Protein AF-A0A812WKX4-F1 (afdb_monomer_lite)

Sequence (206 aa):
DMKHYFLRLRKLEIEDQDASSMPLFASAYKFAHLAWGAYEKQKDWQTHGILKMEDLILQHLQGWRLVAHEQQDTLQAVDNLWLVQSEQTLNCVLVFEGTHSPQEFEVNLRPSLETYCGFDNVHGGYADKLFWLMKYTMPKLRPKLGKCKSVACTGHSLGGSLCEVFAACANSGRKGIHQFDAQDWTRTDTELMPIVRQKALSRDNH

Organism: Symbiodinium pilosum (NCBI:txid2952)

InterPro domains:
  IPR002921 Fungal lipase-type domain [PF01764] (93-168)
  IPR029058 Alpha/Beta hydrolase fold [G3DSA:3.40.50.1820] (16-186)
  IPR029058 Alpha/Beta hydrolase fold [SSF53474] (25-171)

Secondary structure (DSSP, 8-state):
-HHHHHHHHHS-EETTEE-TTSHHHHHHHHHHHHHHHTSSSEEPTTT-PEEPHHHHHHHH-TTEEEEEEEEEE-SS-EEEEEEEEETTT--EEEEE---S-HHHHHHHS---EEEETTEEEEEHHHHHHHHHHHHHHHHHHHHHHTT-S-EEEEESTHHHHHHHHHHHHHTS--TT-HHHHHH---------PPPSS-PPPPS---

Foldseek 3Di:
DLVVVLVCLCAPADPNDGCNPPPVSLVVNLQSLLQVLQPQFDQDPPPRHTDHNLNSCQPRVPQKFWFDWDWDDDPVDIWIWTWMAGNVQLAIEIYTHDDPDVVVVVVPQPQDWDQALNDTRQRVSLRVVLQRCLLPCVVVCQVVCLQGPYYHYHHPDSRRSNRVSLVCNAPVPSPPPPNSVSNYHHHDHHDDHDHDDHDHPPPPDD

Radius of gyration: 17.68 Å; chains: 1; bounding box: 50×42×55 Å

Structure (mmCIF, N/CA/C/O backbone):
data_AF-A0A812WKX4-F1
#
_entry.id   AF-A0A812WKX4-F1
#
loop_
_atom_site.group_PDB
_atom_site.id
_atom_site.type_symbol
_atom_site.label_atom_id
_atom_site.label_alt_id
_atom_site.label_comp_id
_atom_site.label_asym_id
_atom_site.label_entity_id
_atom_site.label_seq_id
_atom_site.pdbx_PDB_ins_code
_atom_site.Cartn_x
_atom_site.Cartn_y
_atom_site.Cartn_z
_atom_site.occupancy
_atom_site.B_iso_or_equiv
_atom_site.auth_seq_id
_atom_site.auth_comp_id
_atom_site.auth_asym_id
_atom_site.auth_atom_id
_atom_site.pdbx_PDB_model_num
ATOM 1 N N . ASP A 1 1 ? -8.395 18.172 1.609 1.00 65.69 1 ASP A N 1
ATOM 2 C CA . ASP A 1 1 ? -8.423 18.053 3.080 1.00 65.69 1 ASP A CA 1
ATOM 3 C C . ASP A 1 1 ? -9.093 16.735 3.462 1.00 65.69 1 ASP A C 1
ATOM 5 O O . ASP A 1 1 ? -10.256 16.532 3.124 1.00 65.69 1 ASP A O 1
ATOM 9 N N . MET A 1 2 ? -8.356 15.831 4.115 1.00 71.38 2 MET A N 1
ATOM 10 C CA . MET A 1 2 ? -8.836 14.492 4.490 1.00 71.38 2 MET A CA 1
ATOM 11 C C . MET A 1 2 ? -9.887 14.505 5.605 1.00 71.38 2 MET A C 1
ATOM 13 O O . MET A 1 2 ? -10.717 13.599 5.670 1.00 71.38 2 MET A O 1
ATOM 17 N N . LYS A 1 3 ? -9.956 15.577 6.406 1.00 75.25 3 LYS A N 1
ATOM 18 C CA . LYS A 1 3 ? -10.990 15.767 7.435 1.00 75.25 3 LYS A CA 1
ATOM 19 C C . LYS A 1 3 ? -12.402 15.600 6.873 1.00 75.25 3 LYS A C 1
ATOM 21 O O . LYS A 1 3 ? -13.242 14.933 7.473 1.00 75.25 3 LYS A O 1
ATOM 26 N N . HIS A 1 4 ? -12.663 16.189 5.708 1.00 77.88 4 HIS A N 1
ATOM 27 C CA . HIS A 1 4 ? -13.981 16.147 5.076 1.00 77.88 4 HIS A CA 1
ATOM 28 C C . HIS A 1 4 ? -14.382 14.722 4.668 1.00 77.88 4 HIS A C 1
ATOM 30 O O . HIS A 1 4 ? -15.551 14.360 4.794 1.00 77.88 4 HIS A O 1
ATOM 36 N N . TYR A 1 5 ? -13.420 13.896 4.244 1.00 79.62 5 TYR A N 1
ATOM 37 C CA . TYR A 1 5 ? -13.664 12.491 3.917 1.00 79.62 5 TYR A CA 1
ATOM 38 C C . TYR A 1 5 ? -14.023 11.684 5.165 1.00 79.62 5 TYR A C 1
ATOM 40 O O . TYR A 1 5 ? -15.026 10.973 5.165 1.00 79.62 5 TYR A O 1
ATOM 48 N N . PHE A 1 6 ? -13.267 11.845 6.254 1.00 82.69 6 PHE A N 1
ATOM 49 C CA . PHE A 1 6 ? -13.531 11.118 7.497 1.00 82.69 6 PHE A CA 1
ATOM 50 C C . PHE A 1 6 ? -14.868 11.486 8.135 1.00 82.69 6 PHE A C 1
ATOM 52 O O . PHE A 1 6 ? -15.580 10.602 8.608 1.00 82.69 6 PHE A O 1
ATOM 59 N N . LEU A 1 7 ? -15.242 12.770 8.113 1.00 82.19 7 LEU A N 1
ATOM 60 C CA . LEU A 1 7 ? -16.541 13.211 8.624 1.00 82.19 7 LEU A CA 1
ATOM 61 C C . LEU A 1 7 ? -17.701 12.588 7.839 1.00 82.19 7 LEU A C 1
ATOM 63 O O . LEU A 1 7 ? -18.659 12.126 8.453 1.00 82.19 7 LEU A O 1
ATOM 67 N N . ARG A 1 8 ? -17.592 12.521 6.506 1.00 82.44 8 ARG A N 1
ATOM 68 C CA . ARG A 1 8 ? -18.616 11.900 5.652 1.00 82.44 8 ARG A CA 1
ATOM 69 C C . ARG A 1 8 ? -18.707 10.391 5.850 1.00 82.44 8 ARG A C 1
ATOM 71 O O . ARG A 1 8 ? -19.801 9.858 5.925 1.00 82.44 8 ARG A O 1
ATOM 78 N N . LEU A 1 9 ? -17.572 9.704 5.960 1.00 83.19 9 LEU A N 1
ATOM 79 C CA . LEU A 1 9 ? -17.559 8.248 6.130 1.00 83.19 9 LEU A CA 1
ATOM 80 C C . LEU A 1 9 ? -18.006 7.801 7.531 1.00 83.19 9 LEU A C 1
ATOM 82 O O . LEU A 1 9 ? -18.451 6.670 7.689 1.00 83.19 9 LEU A O 1
ATOM 86 N N . ARG A 1 10 ? -17.899 8.670 8.545 1.00 81.94 10 ARG A N 1
ATOM 87 C CA . ARG A 1 10 ? -18.380 8.383 9.906 1.00 81.94 10 ARG A CA 1
ATOM 88 C C . ARG A 1 10 ? -19.902 8.476 10.033 1.00 81.94 10 ARG A C 1
ATOM 90 O O . ARG A 1 10 ? -20.463 7.833 10.915 1.00 81.94 10 ARG A O 1
ATOM 97 N N . LYS A 1 11 ? -20.534 9.322 9.221 1.00 84.06 11 LYS A N 1
ATOM 98 C CA . LYS A 1 11 ? -21.980 9.528 9.210 1.00 84.06 11 LYS A CA 1
ATOM 99 C C . LYS A 1 11 ? -22.445 9.653 7.763 1.00 84.06 11 LYS A C 1
ATOM 101 O O . LYS A 1 11 ? -22.578 10.758 7.235 1.00 84.06 11 LYS A O 1
ATOM 106 N N . LEU A 1 12 ? -22.618 8.500 7.132 1.00 86.50 12 LEU A N 1
ATOM 107 C CA . LEU A 1 12 ? -23.116 8.366 5.777 1.00 86.50 12 LEU A CA 1
ATOM 108 C C . LEU A 1 12 ? -24.577 7.928 5.816 1.00 86.50 12 LEU A C 1
ATOM 110 O O . LEU A 1 12 ? -24.898 6.907 6.416 1.00 86.50 12 LEU A O 1
ATOM 114 N N . GLU A 1 13 ? -25.437 8.674 5.135 1.00 90.75 13 GLU A N 1
ATOM 115 C CA . GLU A 1 13 ? -26.856 8.358 4.994 1.00 90.75 13 GLU A CA 1
ATOM 116 C C . GLU A 1 13 ? -27.161 8.078 3.514 1.00 90.75 13 GLU A C 1
ATOM 118 O O . GLU A 1 13 ? -26.724 8.821 2.631 1.00 90.75 13 GLU A O 1
ATOM 123 N N . ILE A 1 14 ? -27.876 6.987 3.237 1.00 89.81 14 ILE A N 1
ATOM 124 C CA . ILE A 1 14 ? -28.408 6.638 1.912 1.00 89.81 14 ILE A CA 1
ATOM 125 C C . ILE A 1 14 ? -29.905 6.437 2.098 1.00 89.81 14 ILE A C 1
ATOM 127 O O . ILE A 1 14 ? -30.301 5.605 2.908 1.00 89.81 14 ILE A O 1
ATOM 131 N N . GLU A 1 15 ? -30.724 7.209 1.380 1.00 92.75 15 GLU A N 1
ATOM 132 C CA . GLU A 1 15 ? -32.192 7.161 1.518 1.00 92.75 15 GLU A CA 1
ATOM 133 C C . GLU A 1 15 ? -32.644 7.320 2.986 1.00 92.75 15 GLU A C 1
ATOM 135 O O . GLU A 1 15 ? -33.476 6.566 3.484 1.00 92.75 15 GLU A O 1
ATOM 140 N N . ASP A 1 16 ? -32.033 8.278 3.697 1.00 92.00 16 ASP A N 1
ATOM 141 C CA . ASP A 1 16 ? -32.257 8.574 5.123 1.00 92.00 16 ASP A CA 1
ATOM 142 C C . ASP A 1 16 ? -31.931 7.419 6.097 1.00 92.00 16 ASP A C 1
ATOM 144 O O . ASP A 1 16 ? -32.266 7.476 7.282 1.00 92.00 16 ASP A O 1
ATOM 148 N N . GLN A 1 17 ? -31.239 6.375 5.630 1.00 91.56 17 GLN A N 1
ATOM 149 C CA . GLN A 1 17 ? -30.754 5.272 6.461 1.00 91.56 17 GLN A CA 1
ATOM 150 C C . GLN A 1 17 ? -29.249 5.383 6.700 1.00 91.56 17 GLN A C 1
ATOM 152 O O . GLN A 1 17 ? -28.481 5.639 5.772 1.00 91.56 17 GLN A O 1
ATOM 157 N N . ASP A 1 18 ? -28.814 5.146 7.942 1.00 91.44 18 ASP A N 1
ATOM 158 C CA . ASP A 1 18 ? -27.390 5.102 8.282 1.00 91.44 18 ASP A CA 1
ATOM 159 C C . ASP A 1 18 ? -26.701 3.929 7.568 1.00 91.44 18 ASP A C 1
ATOM 161 O O . ASP A 1 18 ? -26.896 2.755 7.892 1.00 91.44 18 ASP A O 1
ATOM 165 N N . ALA A 1 19 ? -25.862 4.272 6.596 1.00 91.62 19 ALA A N 1
ATOM 166 C CA . ALA A 1 19 ? -25.082 3.354 5.785 1.00 91.62 19 ALA A CA 1
ATOM 167 C C . ALA A 1 19 ? -23.640 3.198 6.300 1.00 91.62 19 ALA A C 1
ATOM 169 O O . ALA A 1 19 ? -22.886 2.378 5.777 1.00 91.62 19 ALA A O 1
ATOM 170 N N . SER A 1 20 ? -23.228 3.939 7.332 1.00 87.88 20 SER A N 1
ATOM 171 C CA . SER A 1 20 ? -21.826 4.011 7.788 1.00 87.88 20 SER A CA 1
ATOM 172 C C . SER A 1 20 ? -21.255 2.650 8.210 1.00 87.88 20 SER A C 1
ATOM 174 O O . SER A 1 20 ? -20.050 2.412 8.120 1.00 87.88 20 SER A O 1
ATOM 176 N N . SER A 1 21 ? -22.124 1.737 8.655 1.00 89.75 21 SER A N 1
ATOM 177 C CA . SER A 1 21 ? -21.759 0.383 9.085 1.00 89.75 21 SER A CA 1
ATOM 178 C C . SER A 1 21 ? -21.747 -0.658 7.959 1.00 89.75 21 SER A C 1
ATOM 180 O O . SER A 1 21 ? -21.282 -1.780 8.179 1.00 89.75 21 SER A O 1
ATOM 182 N N . MET A 1 22 ? -22.212 -0.320 6.748 1.00 91.81 22 MET A N 1
ATOM 183 C CA . MET A 1 22 ? -22.201 -1.271 5.636 1.00 91.81 22 MET A CA 1
ATOM 184 C C . MET A 1 22 ? -20.754 -1.684 5.309 1.00 91.81 22 MET A C 1
ATOM 186 O O . MET A 1 22 ? -19.855 -0.836 5.322 1.00 91.81 22 MET A O 1
ATOM 190 N N . PRO A 1 23 ? -20.497 -2.959 4.951 1.00 90.19 23 PRO A N 1
ATOM 191 C CA . PRO A 1 23 ? -19.137 -3.479 4.776 1.00 90.19 23 PRO A CA 1
ATOM 192 C C . PRO A 1 23 ? -18.247 -2.670 3.823 1.00 90.19 23 PRO A C 1
ATOM 194 O O . PRO A 1 23 ? -17.044 -2.540 4.069 1.00 90.19 23 PRO A O 1
ATOM 197 N N . LEU A 1 24 ? -18.832 -2.102 2.762 1.00 89.88 24 LEU A N 1
ATOM 198 C CA . LEU A 1 24 ? -18.125 -1.259 1.797 1.00 89.88 24 LEU A CA 1
ATOM 199 C C . LEU A 1 24 ? -17.617 0.035 2.448 1.00 89.88 24 LEU A C 1
ATOM 201 O O . LEU A 1 24 ? -16.434 0.353 2.340 1.00 89.88 24 LEU A O 1
ATOM 205 N N . PHE A 1 25 ? -18.481 0.751 3.171 1.00 90.38 25 PHE A N 1
ATOM 206 C CA . PHE A 1 25 ? -18.129 2.018 3.814 1.00 90.38 25 PHE A CA 1
ATOM 207 C C . PHE A 1 25 ? -17.227 1.813 5.027 1.00 90.38 25 PHE A C 1
ATOM 209 O O . PHE A 1 25 ? -16.256 2.548 5.193 1.00 90.38 25 PHE A O 1
ATOM 216 N N . ALA A 1 26 ? -17.450 0.750 5.802 1.00 88.62 26 ALA A N 1
ATOM 217 C CA . ALA A 1 26 ? -16.556 0.368 6.890 1.00 88.62 26 ALA A CA 1
ATOM 218 C C . ALA A 1 26 ? -15.138 0.042 6.382 1.00 88.62 26 ALA A C 1
ATOM 220 O O . ALA A 1 26 ? -14.146 0.405 7.018 1.00 88.62 26 ALA A O 1
ATOM 221 N N . SER A 1 27 ? -15.022 -0.623 5.227 1.00 90.88 27 SER A N 1
ATOM 222 C CA . SER A 1 27 ? -13.729 -0.883 4.578 1.00 90.88 27 SER A CA 1
ATOM 223 C C . SER A 1 27 ? -13.089 0.402 4.054 1.00 90.88 27 SER A C 1
ATOM 225 O O . SER A 1 27 ? -11.918 0.654 4.337 1.00 90.88 27 SER A O 1
ATOM 227 N N . ALA A 1 28 ? -13.862 1.250 3.368 1.00 91.44 28 ALA A N 1
ATOM 228 C CA . ALA A 1 28 ? -13.389 2.537 2.864 1.00 91.44 28 ALA A CA 1
ATOM 229 C C . ALA A 1 28 ? -12.885 3.448 3.996 1.00 91.44 28 ALA A C 1
ATOM 231 O O . ALA A 1 28 ? -11.814 4.037 3.878 1.00 91.44 28 ALA A O 1
ATOM 232 N N . TYR A 1 29 ? -13.597 3.503 5.126 1.00 90.81 29 TYR A N 1
ATOM 233 C CA . TYR A 1 29 ? -13.189 4.254 6.314 1.00 90.81 29 TYR A CA 1
ATOM 234 C C . TYR A 1 29 ? -11.835 3.782 6.858 1.00 90.81 29 TYR A C 1
ATOM 236 O O . TYR A 1 29 ? -10.945 4.597 7.105 1.00 90.81 29 TYR A O 1
ATOM 244 N N . LYS A 1 30 ? -11.638 2.462 6.984 1.00 92.62 30 LYS A N 1
ATOM 245 C CA . LYS A 1 30 ? -10.354 1.883 7.416 1.00 92.62 30 LYS A CA 1
ATOM 246 C C . LYS A 1 30 ? -9.228 2.228 6.443 1.00 92.62 30 LYS A C 1
ATOM 248 O O . LYS A 1 30 ? -8.158 2.653 6.866 1.00 92.62 30 LYS A O 1
ATOM 253 N N . PHE A 1 31 ? -9.463 2.060 5.144 1.00 94.69 31 PHE A N 1
ATOM 254 C CA . PHE A 1 31 ? -8.435 2.273 4.123 1.00 94.69 31 PHE A CA 1
ATOM 255 C C . PHE A 1 31 ? -8.083 3.750 3.954 1.00 94.69 31 PHE A C 1
ATOM 257 O O . PHE A 1 31 ? -6.925 4.058 3.681 1.00 94.69 31 PHE A O 1
ATOM 264 N N . ALA A 1 32 ? -9.038 4.655 4.184 1.00 93.06 32 ALA A N 1
ATOM 265 C CA . ALA A 1 32 ? -8.789 6.090 4.237 1.00 93.06 32 ALA A CA 1
ATOM 266 C C . ALA A 1 32 ? -7.882 6.465 5.420 1.00 93.06 32 ALA A C 1
ATOM 268 O O . ALA A 1 32 ? -6.963 7.262 5.246 1.00 93.06 32 ALA A O 1
ATOM 269 N N . HIS A 1 33 ? -8.088 5.864 6.600 1.00 92.44 33 HIS A N 1
ATOM 270 C CA . HIS A 1 33 ? -7.222 6.085 7.768 1.00 92.44 33 HIS A CA 1
ATOM 271 C C . HIS A 1 33 ? -5.802 5.593 7.525 1.00 92.44 33 HIS A C 1
ATOM 273 O O . HIS A 1 33 ? -4.850 6.306 7.824 1.00 92.44 33 HIS A O 1
ATOM 279 N N . LE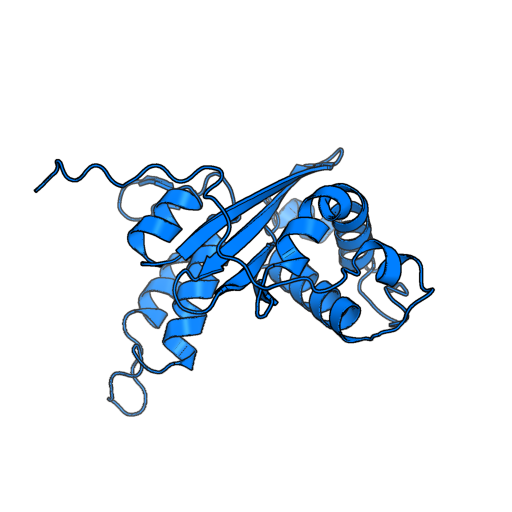U A 1 34 ? -5.657 4.419 6.911 1.00 94.56 34 LEU A N 1
ATOM 280 C CA . LEU A 1 34 ? -4.349 3.908 6.507 1.00 94.56 34 LEU A CA 1
ATOM 281 C C . LEU A 1 34 ? -3.677 4.827 5.480 1.00 94.56 34 LEU A C 1
ATOM 283 O O . LEU A 1 34 ? -2.537 5.229 5.677 1.00 94.56 34 LEU A O 1
ATOM 287 N N . ALA A 1 35 ? -4.385 5.226 4.422 1.00 93.56 35 ALA A N 1
ATOM 288 C CA . ALA A 1 35 ? -3.840 6.131 3.411 1.00 93.56 35 ALA A CA 1
ATOM 289 C C . ALA A 1 35 ? -3.423 7.493 3.998 1.00 93.56 35 ALA A C 1
ATOM 291 O O . ALA A 1 35 ? -2.430 8.072 3.567 1.00 93.56 35 ALA A O 1
ATOM 292 N N . TRP A 1 36 ? -4.150 7.997 4.999 1.00 89.44 36 TRP A N 1
ATOM 293 C CA . TRP A 1 36 ? -3.779 9.212 5.724 1.00 89.44 36 TRP A CA 1
ATOM 294 C C . TRP A 1 36 ? -2.555 9.014 6.619 1.00 89.44 36 TRP A C 1
ATOM 296 O O . TRP A 1 36 ? -1.647 9.842 6.612 1.00 89.44 36 TRP A O 1
ATOM 306 N N . GLY A 1 37 ? -2.505 7.898 7.348 1.00 89.94 37 GLY A N 1
ATOM 307 C CA . GLY A 1 37 ? -1.381 7.543 8.213 1.00 89.94 37 GLY A CA 1
ATOM 308 C C . GLY A 1 37 ? -0.083 7.261 7.472 1.00 89.94 37 GLY A C 1
ATOM 309 O O . GLY A 1 37 ? 0.976 7.271 8.093 1.00 89.94 37 GLY A O 1
ATOM 310 N N . ALA A 1 38 ? -0.154 7.024 6.159 1.00 90.81 38 ALA A N 1
ATOM 311 C CA . ALA A 1 38 ? 1.012 6.776 5.324 1.00 90.81 38 ALA A CA 1
ATOM 312 C C . ALA A 1 38 ? 1.989 7.959 5.308 1.00 90.81 38 ALA A C 1
ATOM 314 O O . ALA A 1 38 ? 3.189 7.747 5.167 1.00 90.81 38 ALA A O 1
ATOM 315 N N . TYR A 1 39 ? 1.474 9.177 5.492 1.00 85.56 39 TYR A N 1
ATOM 316 C CA . TYR A 1 39 ? 2.275 10.383 5.597 1.00 85.56 39 TYR A CA 1
ATOM 317 C C . TYR A 1 39 ? 2.775 10.551 7.045 1.00 85.56 39 TYR A C 1
ATOM 319 O O . TYR A 1 39 ? 2.024 11.012 7.901 1.00 85.56 39 TYR A O 1
ATOM 327 N N . GLU A 1 40 ? 4.032 10.199 7.337 1.00 69.12 40 GLU A N 1
ATOM 328 C CA . GLU A 1 40 ? 4.605 10.029 8.698 1.00 69.12 40 GLU A CA 1
ATOM 329 C C . GLU A 1 40 ? 4.307 11.123 9.749 1.00 69.12 40 GLU A C 1
ATOM 331 O O . GLU A 1 40 ? 4.403 10.869 10.954 1.00 69.12 40 GLU A O 1
ATOM 336 N N . LYS A 1 41 ? 4.012 12.359 9.329 1.00 66.62 41 LYS A N 1
ATOM 337 C CA . LYS A 1 41 ? 3.759 13.499 10.222 1.00 66.62 41 LYS A CA 1
ATOM 338 C C . LYS A 1 41 ? 2.514 14.270 9.800 1.00 66.62 41 LYS A C 1
ATOM 340 O O . LYS A 1 41 ? 2.615 15.397 9.314 1.00 66.62 41 LYS A O 1
ATOM 345 N N . GLN A 1 42 ? 1.337 13.692 10.016 1.00 65.81 42 GLN A N 1
ATOM 346 C CA . GLN A 1 42 ? 0.090 14.441 9.862 1.00 65.81 42 GLN A CA 1
ATOM 347 C C . GLN A 1 42 ? -0.258 15.186 11.142 1.00 65.81 42 GLN A C 1
ATOM 349 O O . GLN A 1 42 ? -0.156 14.639 12.236 1.00 65.81 42 GLN A O 1
ATOM 354 N N . LYS A 1 43 ? -0.685 16.444 11.011 1.00 67.12 43 LYS A N 1
ATOM 355 C CA . LYS A 1 43 ? -1.292 17.163 12.132 1.00 67.12 43 LYS A CA 1
ATOM 356 C C . LYS A 1 43 ? -2.747 16.734 12.250 1.00 67.12 43 LYS A C 1
ATOM 358 O O . LYS A 1 43 ? -3.513 16.879 11.299 1.00 67.12 43 LYS A O 1
ATOM 363 N N . ASP A 1 44 ? -3.123 16.233 13.416 1.00 69.44 44 ASP A N 1
ATOM 364 C CA . ASP A 1 44 ? -4.515 16.001 13.757 1.00 69.44 44 ASP A CA 1
ATOM 365 C C . ASP A 1 44 ? -5.295 17.316 13.715 1.00 69.44 44 ASP A C 1
ATOM 367 O O . ASP A 1 44 ? -4.871 18.325 14.281 1.00 69.44 44 ASP A O 1
ATOM 371 N N . TRP A 1 45 ? -6.456 17.321 13.069 1.00 68.12 45 TRP A N 1
ATOM 372 C CA . TRP A 1 45 ? -7.232 18.550 12.901 1.00 68.12 45 TRP A CA 1
ATOM 373 C C . TRP A 1 45 ? -8.018 18.957 14.156 1.00 68.12 45 TRP A C 1
ATOM 375 O O . TRP A 1 45 ? -8.607 20.038 14.160 1.00 68.12 45 TRP A O 1
ATOM 385 N N . GLN A 1 46 ? -8.096 18.108 15.189 1.00 67.25 46 GLN A N 1
ATOM 386 C CA . GLN A 1 46 ? -8.799 18.415 16.443 1.00 67.25 46 GLN A CA 1
ATOM 387 C C . GLN A 1 46 ? -7.817 18.853 17.533 1.00 67.25 46 GLN A C 1
ATOM 389 O O . GLN A 1 46 ? -7.994 19.888 18.169 1.00 67.25 46 GLN A O 1
ATOM 394 N N . THR A 1 47 ? -6.756 18.081 17.717 1.00 73.06 47 THR A N 1
ATOM 395 C CA . THR A 1 47 ? -5.759 18.214 18.781 1.00 73.06 47 THR A CA 1
ATOM 396 C C . THR A 1 47 ? -4.519 18.982 18.340 1.00 73.06 47 THR A C 1
ATOM 398 O O . THR A 1 47 ? -3.747 19.410 19.191 1.00 73.06 47 THR A O 1
ATOM 401 N N . HIS A 1 48 ? -4.313 19.174 17.029 1.00 74.38 48 HIS A N 1
ATOM 402 C CA . HIS A 1 48 ? -3.095 19.748 16.439 1.00 74.38 48 HIS A CA 1
ATOM 403 C C . HIS A 1 48 ? -1.810 18.949 16.738 1.00 74.38 48 HIS A C 1
ATOM 405 O O . HIS A 1 48 ? -0.712 19.397 16.393 1.00 74.38 48 HIS A O 1
ATOM 411 N N . GLY A 1 49 ? -1.935 17.764 17.349 1.00 76.75 49 GLY A N 1
ATOM 412 C CA . GLY A 1 49 ? -0.837 16.836 17.598 1.00 76.75 49 GLY A CA 1
ATOM 413 C C . GLY A 1 49 ? -0.371 16.142 16.321 1.00 76.75 49 GLY A C 1
ATOM 414 O O . GLY A 1 49 ? -1.078 16.123 15.318 1.00 76.75 49 GLY A O 1
ATOM 415 N N . ILE A 1 50 ? 0.832 15.568 16.347 1.00 79.62 50 ILE A N 1
ATOM 416 C CA . ILE A 1 50 ? 1.317 14.726 15.247 1.00 79.62 50 ILE A CA 1
ATOM 417 C C . ILE A 1 50 ? 0.713 13.331 15.416 1.00 79.62 50 ILE A C 1
ATOM 419 O O . ILE A 1 50 ? 0.964 12.687 16.431 1.00 79.62 50 ILE A O 1
ATOM 423 N N . LEU A 1 51 ? -0.044 12.873 14.422 1.00 82.00 51 LEU A N 1
ATOM 424 C CA . LEU A 1 51 ? -0.540 11.504 14.323 1.00 82.00 51 LEU A CA 1
ATOM 425 C C . LEU A 1 51 ? 0.406 10.666 13.477 1.00 82.00 51 LEU A C 1
ATOM 427 O O . LEU A 1 51 ? 0.758 11.057 12.360 1.00 82.00 51 LEU A O 1
ATOM 431 N N . LYS A 1 52 ? 0.767 9.497 14.002 1.00 88.62 52 LYS A N 1
ATOM 432 C CA . LYS A 1 52 ? 1.502 8.467 13.268 1.00 88.62 52 LYS A CA 1
ATOM 433 C C . LYS A 1 52 ? 0.567 7.344 12.828 1.00 88.62 52 LYS A C 1
ATOM 435 O O . LYS A 1 52 ? -0.537 7.191 13.356 1.00 88.62 52 LYS A O 1
ATOM 440 N N . MET A 1 53 ? 1.036 6.518 11.894 1.00 90.62 53 MET A N 1
ATOM 441 C CA . MET A 1 53 ? 0.334 5.309 11.456 1.00 90.62 53 MET A CA 1
ATOM 442 C C . MET A 1 53 ? -0.094 4.438 12.646 1.00 90.62 53 MET A C 1
ATOM 444 O O . MET A 1 53 ? -1.223 3.954 12.697 1.00 90.62 53 MET A O 1
ATOM 448 N N . GLU A 1 54 ? 0.784 4.257 13.631 1.00 90.25 54 GLU A N 1
ATOM 449 C CA . GLU A 1 54 ? 0.512 3.429 14.804 1.00 90.25 54 GLU A CA 1
ATOM 450 C C . GLU A 1 54 ? -0.646 3.969 15.646 1.00 90.25 54 GLU A C 1
ATOM 452 O O . GLU A 1 54 ? -1.489 3.186 16.089 1.00 90.25 54 GLU A O 1
ATOM 457 N N . ASP A 1 55 ? -0.723 5.291 15.812 1.00 88.69 55 ASP A N 1
ATOM 458 C CA . ASP A 1 55 ? -1.803 5.946 16.551 1.00 88.69 55 ASP A CA 1
ATOM 459 C C . ASP A 1 55 ? -3.144 5.728 15.843 1.00 88.69 55 ASP A C 1
ATOM 461 O O . ASP A 1 55 ? -4.134 5.364 16.477 1.00 88.69 55 ASP A O 1
ATOM 465 N N . LEU A 1 56 ? -3.166 5.866 14.514 1.00 89.38 56 LEU A N 1
ATOM 466 C CA . LEU A 1 56 ? -4.367 5.656 13.703 1.00 89.38 56 LEU A CA 1
ATOM 467 C C . LEU A 1 56 ? -4.839 4.202 13.740 1.00 89.38 56 LEU A C 1
ATOM 469 O O . LEU A 1 56 ? -6.039 3.951 13.875 1.00 89.38 56 LEU A O 1
ATOM 473 N N . ILE A 1 57 ? -3.914 3.237 13.676 1.00 91.50 57 ILE A N 1
ATOM 474 C CA . ILE A 1 57 ? -4.263 1.817 13.800 1.00 91.50 57 ILE A CA 1
ATOM 475 C C . ILE A 1 57 ? -4.891 1.556 15.174 1.00 91.50 57 ILE A C 1
ATOM 477 O O . ILE A 1 57 ? -5.949 0.933 15.255 1.00 91.50 57 ILE A O 1
ATOM 481 N N . LEU A 1 58 ? -4.285 2.065 16.251 1.00 89.75 58 LEU A N 1
ATOM 482 C CA . LEU A 1 58 ? -4.800 1.881 17.611 1.00 89.75 58 LEU A CA 1
ATOM 483 C C . LEU A 1 58 ? -6.177 2.529 17.816 1.00 89.75 58 LEU A C 1
ATOM 485 O O . LEU A 1 58 ? -7.032 1.944 18.479 1.00 89.75 58 LEU A O 1
ATOM 489 N N . GLN A 1 59 ? -6.399 3.716 17.250 1.00 89.25 59 GLN A N 1
ATOM 490 C CA . GLN A 1 59 ? -7.635 4.479 17.437 1.00 89.25 59 GLN A CA 1
ATOM 491 C C . GLN A 1 59 ? -8.792 3.994 16.553 1.00 89.25 59 GLN A C 1
ATOM 493 O O . GLN A 1 59 ? -9.950 4.055 16.971 1.00 89.25 59 GLN A O 1
ATOM 498 N N . HIS A 1 60 ? -8.512 3.534 15.330 1.00 89.88 60 HIS A N 1
ATOM 499 C CA . HIS A 1 60 ? -9.552 3.323 14.312 1.00 89.88 60 HIS A CA 1
ATOM 500 C C . HIS A 1 60 ? -9.577 1.921 13.698 1.00 89.88 60 HIS A C 1
ATOM 502 O O . HIS A 1 60 ? -10.541 1.575 13.013 1.00 89.88 60 HIS A O 1
ATOM 508 N N . LEU A 1 61 ? -8.557 1.095 13.941 1.00 92.06 61 LEU A N 1
ATOM 509 C CA . LEU A 1 61 ? -8.426 -0.237 13.355 1.00 92.06 61 LEU A CA 1
ATOM 510 C C . LEU A 1 61 ? -8.172 -1.283 14.447 1.00 92.06 61 LEU A C 1
ATOM 512 O O . LEU A 1 61 ? -7.172 -1.998 14.433 1.00 92.06 61 LEU A O 1
ATOM 516 N N . GLN A 1 62 ? -9.107 -1.403 15.395 1.00 91.00 62 GLN A N 1
ATOM 517 C CA . GLN A 1 62 ? -9.039 -2.427 16.444 1.00 91.00 62 GLN A CA 1
ATOM 518 C C . GLN A 1 62 ? -8.825 -3.827 15.846 1.00 91.00 62 GLN A C 1
ATOM 520 O O . GLN A 1 62 ? -9.514 -4.229 14.904 1.00 91.00 62 GLN A O 1
ATOM 525 N N . GLY A 1 63 ? -7.855 -4.563 16.393 1.00 94.31 63 GLY A N 1
ATOM 526 C CA . GLY A 1 63 ? -7.464 -5.879 15.885 1.00 94.31 63 GLY A CA 1
ATOM 527 C C . GLY A 1 63 ? -6.669 -5.834 14.576 1.00 94.31 63 GLY A C 1
ATOM 528 O O . GLY A 1 63 ? -6.691 -6.813 13.829 1.00 94.31 63 GLY A O 1
ATOM 529 N N . TRP A 1 64 ? -6.001 -4.720 14.269 1.00 96.31 64 TRP A N 1
ATOM 530 C CA . TRP A 1 64 ? -5.008 -4.619 13.200 1.00 96.31 64 TRP A CA 1
ATOM 531 C C . TRP A 1 64 ? -3.629 -4.271 13.763 1.00 96.31 64 TRP A C 1
ATOM 533 O O . TRP A 1 64 ? -3.506 -3.564 14.764 1.00 96.31 64 TRP A O 1
ATOM 543 N N . ARG A 1 65 ? -2.587 -4.766 13.091 1.00 96.25 65 ARG A N 1
ATOM 544 C CA . ARG A 1 65 ? -1.185 -4.635 13.495 1.00 96.25 65 ARG A CA 1
ATOM 545 C C . ARG A 1 65 ? -0.346 -4.039 12.389 1.00 96.25 65 ARG A C 1
ATOM 547 O O . ARG A 1 65 ? -0.444 -4.473 11.242 1.00 96.25 65 ARG A O 1
ATOM 554 N N . LEU A 1 66 ? 0.550 -3.129 12.751 1.00 96.81 66 LEU A N 1
ATOM 555 C CA . LEU A 1 66 ? 1.646 -2.738 11.873 1.00 96.81 66 LEU A CA 1
ATOM 556 C C . LEU A 1 66 ? 2.716 -3.837 11.852 1.00 96.81 66 LEU A C 1
ATOM 558 O O . LEU A 1 66 ? 3.363 -4.083 12.872 1.00 96.81 66 LEU A O 1
ATOM 562 N N . VAL A 1 67 ? 2.914 -4.483 10.702 1.00 97.44 67 VAL A N 1
ATOM 563 C CA . VAL A 1 67 ? 3.768 -5.684 10.568 1.00 97.44 67 VAL A CA 1
ATOM 564 C C . VAL A 1 67 ? 4.999 -5.475 9.683 1.00 97.44 67 VAL A C 1
ATOM 566 O O . VAL A 1 67 ? 5.934 -6.279 9.738 1.00 97.44 67 VAL A O 1
ATOM 569 N N . ALA A 1 68 ? 5.029 -4.393 8.901 1.00 96.75 68 ALA A N 1
ATOM 570 C CA . ALA A 1 68 ? 6.233 -3.885 8.251 1.00 96.75 68 ALA A CA 1
ATOM 571 C C . ALA A 1 68 ? 6.132 -2.372 8.009 1.00 96.75 68 ALA A C 1
ATOM 573 O O . ALA A 1 68 ? 5.040 -1.835 7.812 1.00 96.75 68 ALA A O 1
ATOM 574 N N . HIS A 1 69 ? 7.287 -1.717 8.003 1.00 95.00 69 HIS A N 1
ATOM 575 C CA . HIS A 1 69 ? 7.472 -0.348 7.545 1.00 95.00 69 HIS A CA 1
ATOM 576 C C . HIS A 1 69 ? 8.812 -0.299 6.819 1.00 95.00 69 HIS A C 1
ATOM 578 O O . HIS A 1 69 ? 9.852 -0.521 7.441 1.00 95.00 69 HIS A O 1
ATOM 584 N N . GLU A 1 70 ? 8.770 -0.044 5.519 1.00 93.38 70 GLU A N 1
ATOM 585 C CA . GLU A 1 70 ? 9.953 0.133 4.693 1.00 93.38 70 GLU A CA 1
ATOM 586 C C . GLU A 1 70 ? 9.985 1.538 4.118 1.00 93.38 70 GLU A C 1
ATOM 588 O O . GLU A 1 70 ? 8.951 2.158 3.875 1.00 93.38 70 GLU A O 1
ATOM 593 N N . GLN A 1 71 ? 11.200 2.017 3.901 1.00 89.06 71 GLN A N 1
ATOM 594 C CA . GLN A 1 71 ? 11.463 3.345 3.384 1.00 89.06 71 GLN A CA 1
ATOM 595 C C . GLN A 1 71 ? 12.435 3.220 2.225 1.00 89.06 71 GLN A C 1
ATOM 597 O O . GLN A 1 71 ? 13.395 2.444 2.303 1.00 89.06 71 GLN A O 1
ATOM 602 N N . GLN A 1 72 ? 12.194 3.993 1.174 1.00 82.12 72 GLN A N 1
ATOM 603 C CA . GLN A 1 72 ? 13.183 4.213 0.135 1.00 82.12 72 GLN A CA 1
ATOM 604 C C . GLN A 1 72 ? 13.581 5.680 0.135 1.00 82.12 72 GLN A C 1
ATOM 606 O O . GLN A 1 72 ? 12.765 6.555 -0.136 1.00 82.12 72 GLN A O 1
ATOM 611 N N . ASP A 1 73 ? 14.857 5.928 0.413 1.00 74.88 73 ASP A N 1
ATOM 612 C CA . ASP A 1 73 ? 15.446 7.247 0.238 1.00 74.88 73 ASP A CA 1
ATOM 613 C C . ASP A 1 73 ? 15.698 7.465 -1.258 1.00 74.88 73 ASP A C 1
ATOM 615 O O . ASP A 1 73 ? 16.460 6.734 -1.905 1.00 74.88 73 ASP A O 1
ATOM 619 N N . THR A 1 74 ? 14.985 8.418 -1.840 1.00 62.75 74 THR A N 1
ATOM 620 C CA . THR A 1 74 ? 15.293 8.945 -3.167 1.00 62.75 74 THR A CA 1
ATOM 621 C C . THR A 1 74 ? 15.957 10.303 -2.984 1.00 62.75 74 THR A C 1
ATOM 623 O O . THR A 1 74 ? 15.719 10.979 -1.992 1.00 62.75 74 THR A O 1
ATOM 626 N N . LEU A 1 75 ? 16.735 10.768 -3.967 1.00 49.97 75 LEU A N 1
ATOM 627 C CA . LEU A 1 75 ? 17.41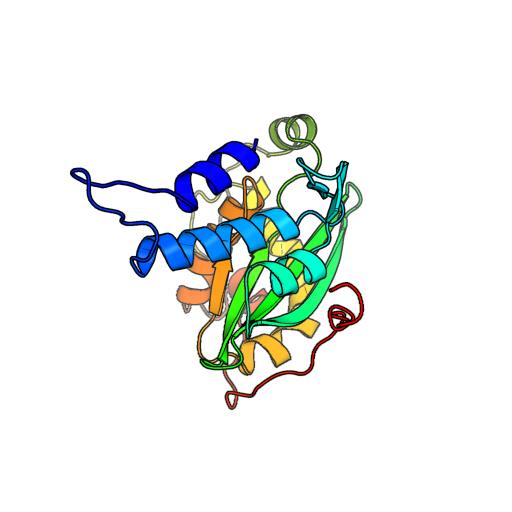2 12.078 -3.914 1.00 49.97 75 LEU A CA 1
ATOM 628 C C . LEU A 1 75 ? 16.473 13.280 -3.646 1.00 49.97 75 LEU A C 1
ATOM 630 O O . LEU A 1 75 ? 16.954 14.396 -3.476 1.00 49.97 75 LEU A O 1
ATOM 634 N N . GLN A 1 76 ? 15.154 13.071 -3.667 1.00 55.66 76 GLN A N 1
ATOM 635 C CA . GLN A 1 76 ? 14.115 14.093 -3.578 1.00 55.66 76 GLN A CA 1
ATOM 636 C C . GLN A 1 76 ? 13.214 13.919 -2.343 1.00 55.66 76 GLN A C 1
ATOM 638 O O . GLN A 1 76 ? 12.741 14.919 -1.808 1.00 55.66 76 GLN A O 1
ATOM 643 N N . ALA A 1 77 ? 12.971 12.685 -1.881 1.00 66.81 77 ALA A N 1
ATOM 644 C CA . ALA A 1 77 ? 12.126 12.392 -0.722 1.00 66.81 77 ALA A CA 1
ATOM 645 C C . ALA A 1 77 ? 12.348 10.967 -0.184 1.00 66.81 77 ALA A C 1
ATOM 647 O O . ALA A 1 77 ? 12.757 10.065 -0.922 1.00 66.81 77 ALA A O 1
ATOM 648 N N . VAL A 1 78 ? 11.999 10.758 1.087 1.00 74.50 78 VAL A N 1
ATOM 649 C CA . VAL A 1 78 ? 11.853 9.423 1.674 1.00 74.50 78 VAL A CA 1
ATOM 650 C C . VAL A 1 78 ? 10.433 8.944 1.404 1.00 74.50 78 VAL A C 1
ATOM 652 O O . VAL A 1 78 ? 9.489 9.528 1.921 1.00 74.50 78 VAL A O 1
ATOM 655 N N . ASP A 1 79 ? 10.289 7.891 0.604 1.00 83.69 79 ASP A N 1
ATOM 656 C CA . ASP A 1 79 ? 8.992 7.285 0.314 1.00 83.69 79 ASP A CA 1
ATOM 657 C C . ASP A 1 79 ? 8.684 6.172 1.315 1.00 83.69 79 ASP A C 1
ATOM 659 O O . ASP A 1 79 ? 9.436 5.194 1.417 1.00 83.69 79 ASP A O 1
ATOM 663 N N . ASN A 1 80 ? 7.566 6.304 2.031 1.00 89.94 80 ASN A N 1
ATOM 664 C CA . ASN A 1 80 ? 7.130 5.325 3.019 1.00 89.94 80 ASN A CA 1
ATOM 665 C C . ASN A 1 80 ? 6.213 4.250 2.411 1.00 89.94 80 ASN A C 1
ATOM 667 O O . ASN A 1 80 ? 5.302 4.524 1.621 1.00 89.94 80 ASN A O 1
ATOM 671 N N . LEU A 1 81 ? 6.426 3.004 2.836 1.00 93.94 81 LEU A N 1
ATOM 672 C CA . LEU A 1 81 ? 5.621 1.846 2.466 1.00 93.94 81 LEU A CA 1
ATOM 673 C C . LEU A 1 81 ? 5.311 1.007 3.704 1.00 93.94 81 LEU A C 1
ATOM 675 O O . LEU A 1 81 ? 6.206 0.493 4.378 1.00 93.94 81 LEU A O 1
ATOM 679 N N . TRP A 1 82 ? 4.026 0.834 3.993 1.00 96.56 82 TRP A N 1
ATOM 680 C CA . TRP A 1 82 ? 3.574 0.166 5.211 1.00 96.56 82 TRP A CA 1
ATOM 681 C C . TRP A 1 82 ? 2.826 -1.119 4.892 1.00 96.56 82 TRP A C 1
ATOM 683 O O . TRP A 1 82 ? 2.101 -1.199 3.904 1.00 96.56 82 TRP A O 1
ATOM 693 N N . LEU A 1 83 ? 2.948 -2.116 5.766 1.00 98.00 83 LEU A N 1
ATOM 694 C CA . LEU A 1 83 ? 2.130 -3.323 5.721 1.00 98.00 83 LEU A CA 1
ATOM 695 C C . LEU A 1 83 ? 1.383 -3.467 7.041 1.00 98.00 83 LEU A C 1
ATOM 697 O O . LEU A 1 83 ? 1.998 -3.558 8.109 1.00 98.00 83 LEU A O 1
ATOM 701 N N . VAL A 1 84 ? 0.057 -3.514 6.957 1.00 98.06 84 VAL A N 1
ATOM 702 C CA . VAL A 1 84 ? -0.835 -3.658 8.112 1.00 98.06 84 VAL A CA 1
ATOM 703 C C . VAL A 1 84 ? -1.621 -4.954 7.979 1.00 98.06 84 VAL A C 1
ATOM 705 O O . VAL A 1 84 ? -2.146 -5.232 6.906 1.00 98.06 84 VAL A O 1
ATOM 708 N N . GLN A 1 85 ? -1.719 -5.754 9.040 1.00 98.31 85 GLN A N 1
ATOM 709 C CA . GLN A 1 85 ? -2.397 -7.054 9.029 1.00 98.31 85 GLN A CA 1
ATOM 710 C C . GLN A 1 85 ? -3.559 -7.092 10.023 1.00 98.31 85 GLN A C 1
ATOM 712 O O . GLN A 1 85 ? -3.432 -6.639 11.157 1.00 98.31 85 GLN A O 1
ATOM 717 N N . SER A 1 86 ? -4.680 -7.682 9.614 1.00 97.62 86 SER A N 1
ATOM 718 C CA . SER A 1 86 ? -5.801 -8.011 10.494 1.00 97.62 86 SER A CA 1
ATOM 719 C C . SER A 1 86 ? -5.479 -9.238 11.348 1.00 97.62 86 SER A C 1
ATOM 721 O O . SER A 1 86 ? -5.153 -10.295 10.813 1.00 97.62 86 SER A O 1
ATOM 723 N N . GLU A 1 87 ? -5.662 -9.141 12.663 1.00 97.44 87 GLU A N 1
ATOM 724 C CA . GLU A 1 87 ? -5.456 -10.256 13.598 1.00 97.44 87 GLU A CA 1
ATOM 725 C C . GLU A 1 87 ? -6.471 -11.387 13.409 1.00 97.44 87 GLU A C 1
ATOM 727 O O . GLU A 1 87 ? -6.145 -12.553 13.599 1.00 97.44 87 GLU A O 1
ATOM 732 N N . GLN A 1 88 ? -7.701 -11.043 13.020 1.00 96.81 88 GLN A N 1
ATOM 733 C CA . GLN A 1 88 ? -8.796 -12.006 12.880 1.00 96.81 88 GLN A CA 1
ATOM 734 C C . GLN A 1 88 ? -8.757 -12.745 11.543 1.00 96.81 88 GLN A C 1
ATOM 736 O O . GLN A 1 88 ? -9.035 -13.938 11.477 1.00 96.81 88 GLN A O 1
ATOM 741 N N . THR A 1 89 ? -8.462 -12.025 10.457 1.00 97.56 89 THR A N 1
ATOM 742 C CA . THR A 1 89 ? -8.575 -12.572 9.095 1.00 97.56 89 THR A CA 1
ATOM 743 C C . THR A 1 89 ? -7.233 -12.920 8.469 1.00 97.56 89 THR A C 1
ATOM 745 O O . THR A 1 89 ? -7.210 -13.643 7.475 1.00 97.56 89 THR A O 1
ATOM 748 N N . LEU A 1 90 ? -6.131 -12.401 9.023 1.00 98.44 90 LEU A N 1
ATOM 749 C CA . LEU A 1 90 ? -4.774 -12.479 8.468 1.00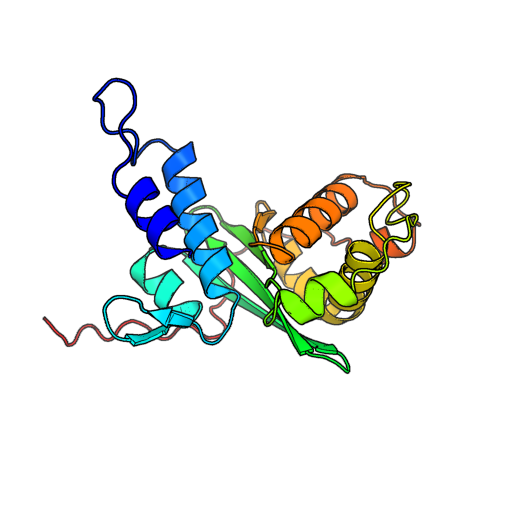 98.44 90 LEU A CA 1
ATOM 750 C C . LEU A 1 90 ? -4.637 -11.833 7.078 1.00 98.44 90 LEU A C 1
ATOM 752 O O . LEU A 1 90 ? -3.612 -11.991 6.410 1.00 98.44 90 LEU A O 1
ATOM 756 N N . ASN A 1 91 ? -5.650 -11.071 6.654 1.00 98.25 91 ASN A N 1
ATOM 757 C CA . ASN A 1 91 ? -5.589 -10.212 5.481 1.00 98.25 91 ASN A CA 1
ATOM 758 C C . ASN A 1 91 ? -4.662 -9.031 5.770 1.00 98.25 91 ASN A C 1
ATOM 760 O O . ASN A 1 91 ? -4.687 -8.468 6.867 1.00 98.25 91 ASN A O 1
ATOM 764 N N . CYS A 1 92 ? -3.887 -8.637 4.771 1.00 98.56 92 CYS A N 1
ATOM 765 C CA . CYS A 1 92 ? -2.992 -7.498 4.842 1.00 98.56 92 CYS A CA 1
ATOM 766 C C . CYS A 1 92 ? -3.456 -6.363 3.933 1.00 98.56 92 CYS A C 1
ATOM 768 O O . CYS A 1 92 ? -4.122 -6.589 2.922 1.00 98.56 92 CYS A O 1
ATOM 770 N N . VAL A 1 93 ? -3.049 -5.148 4.279 1.00 98.50 93 VAL A N 1
ATOM 771 C CA . VAL A 1 93 ? -3.158 -3.953 3.449 1.00 98.50 93 VAL A CA 1
ATOM 772 C C . VAL A 1 93 ? -1.756 -3.385 3.270 1.00 98.50 93 VAL A C 1
ATOM 774 O O . VAL A 1 93 ? -1.101 -3.041 4.256 1.00 98.50 93 VAL A O 1
ATOM 777 N N . LEU A 1 94 ? -1.301 -3.318 2.021 1.00 98.31 94 LEU A N 1
ATOM 778 C CA . LEU A 1 94 ? -0.100 -2.591 1.627 1.00 98.31 94 LEU A CA 1
ATOM 779 C C . LEU A 1 94 ? -0.477 -1.121 1.409 1.00 98.31 94 LEU A C 1
ATOM 781 O O . LEU A 1 94 ? -1.423 -0.825 0.680 1.00 98.31 94 LEU A O 1
ATOM 785 N N . VAL A 1 95 ? 0.222 -0.207 2.071 1.00 97.75 95 VAL A N 1
ATOM 786 C CA . VAL A 1 95 ? -0.134 1.212 2.103 1.00 97.75 95 VAL A CA 1
ATOM 787 C C . VAL A 1 95 ? 0.993 2.035 1.498 1.00 97.75 95 VAL A C 1
ATOM 789 O O . VAL A 1 95 ? 2.083 2.097 2.071 1.00 97.75 95 VAL A O 1
ATOM 792 N N . PHE A 1 96 ? 0.711 2.681 0.370 1.00 95.31 96 PHE A N 1
ATOM 793 C CA . PHE A 1 96 ? 1.636 3.597 -0.290 1.00 95.31 96 PHE A CA 1
ATOM 794 C C . PHE A 1 96 ? 1.406 5.029 0.183 1.00 95.31 96 PHE A C 1
ATOM 796 O O . PHE A 1 96 ? 0.275 5.526 0.186 1.00 95.31 96 PHE A O 1
ATOM 803 N N . GLU A 1 97 ? 2.490 5.706 0.539 1.00 91.75 97 GLU A N 1
ATOM 804 C CA . GLU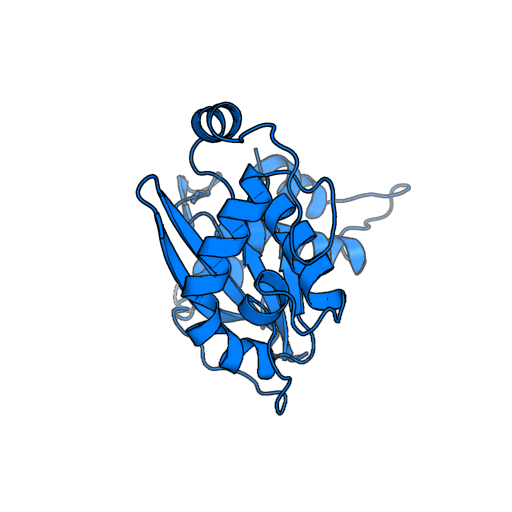 A 1 97 ? 2.466 7.140 0.784 1.00 91.75 97 GLU A CA 1
ATOM 805 C C . GLU A 1 97 ? 2.228 7.931 -0.513 1.00 91.75 97 GLU A C 1
ATOM 807 O O . GLU A 1 97 ? 2.636 7.530 -1.606 1.00 91.75 97 GLU A O 1
ATOM 812 N N . GLY A 1 98 ? 1.534 9.065 -0.399 1.00 86.69 98 GLY A N 1
ATOM 813 C CA . GLY A 1 98 ? 1.448 10.034 -1.487 1.00 86.69 98 GLY A CA 1
ATOM 814 C C . GLY A 1 98 ? 2.569 11.077 -1.440 1.00 86.69 98 GLY A C 1
ATOM 815 O O . GLY A 1 98 ? 3.491 11.001 -0.643 1.00 86.69 98 GLY A O 1
ATOM 816 N N . THR A 1 99 ? 2.496 12.107 -2.278 1.00 77.62 99 THR A N 1
ATOM 817 C CA . THR A 1 99 ? 3.560 13.127 -2.316 1.00 77.62 99 THR A CA 1
ATOM 818 C C . THR A 1 99 ? 3.452 14.131 -1.168 1.0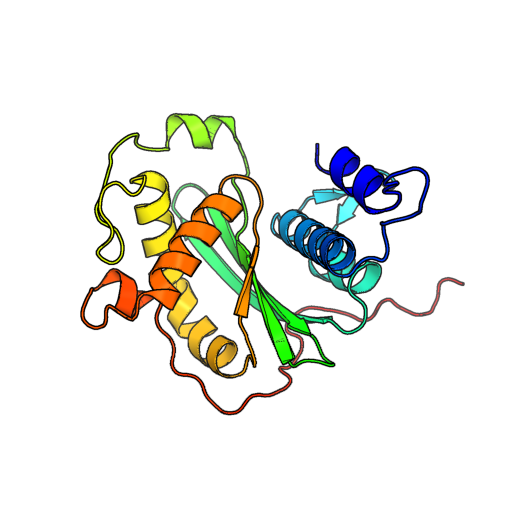0 77.62 99 THR A C 1
ATOM 820 O O . THR A 1 99 ? 2.358 14.619 -0.884 1.00 77.62 99 THR A O 1
ATOM 823 N N . HIS A 1 100 ? 4.586 14.496 -0.556 1.00 70.44 100 HIS A N 1
ATOM 824 C CA . HIS A 1 100 ? 4.662 15.535 0.483 1.00 70.44 100 HIS A CA 1
ATOM 825 C C . HIS A 1 100 ? 4.337 16.950 -0.030 1.00 70.44 100 HIS A C 1
ATOM 827 O O . HIS A 1 100 ? 3.816 17.769 0.725 1.00 70.44 100 HIS A O 1
ATOM 833 N N . SER A 1 101 ? 4.617 17.229 -1.307 1.00 65.12 101 SER A N 1
ATOM 834 C CA . SER A 1 101 ? 4.350 18.505 -1.979 1.00 65.12 101 SER A CA 1
ATOM 835 C C . SER A 1 101 ? 3.661 18.258 -3.330 1.00 65.12 101 SER A C 1
ATOM 837 O O . SER A 1 101 ? 4.305 17.795 -4.275 1.00 65.12 101 SER A O 1
ATOM 839 N N . PRO A 1 102 ? 2.350 18.537 -3.460 1.00 58.12 102 PRO A N 1
ATOM 840 C CA . PRO A 1 102 ? 1.626 18.419 -4.729 1.00 58.12 102 PRO A CA 1
ATOM 841 C C . PRO A 1 102 ? 2.229 19.272 -5.855 1.00 58.12 102 PRO A C 1
ATOM 843 O O . PRO A 1 102 ? 2.177 18.887 -7.017 1.00 58.12 102 PRO A O 1
ATOM 846 N N . GLN A 1 103 ? 2.841 20.407 -5.511 1.00 52.97 103 GLN A N 1
ATOM 847 C CA . GLN A 1 103 ? 3.467 21.317 -6.468 1.00 52.97 103 GLN A CA 1
ATOM 848 C C . GLN A 1 103 ? 4.763 20.738 -7.053 1.00 52.97 103 GLN A C 1
ATOM 850 O O . GLN A 1 103 ? 5.043 20.930 -8.229 1.00 52.97 103 GLN A O 1
ATOM 855 N N . GLU A 1 104 ? 5.538 19.984 -6.271 1.00 55.53 104 GLU A N 1
ATOM 856 C CA . GLU A 1 104 ? 6.700 19.245 -6.791 1.00 55.53 104 GLU A CA 1
ATOM 857 C C . GLU A 1 104 ? 6.273 17.986 -7.554 1.00 55.53 104 GLU A C 1
ATOM 859 O O . GLU A 1 104 ? 6.964 17.539 -8.467 1.00 55.53 104 GLU A O 1
ATOM 864 N N . PHE A 1 105 ? 5.115 17.428 -7.204 1.00 58.03 105 PHE A N 1
ATOM 865 C CA . PHE A 1 105 ? 4.542 16.263 -7.861 1.00 58.03 105 PHE A CA 1
ATOM 866 C C . PHE A 1 105 ? 4.102 16.550 -9.302 1.00 58.03 105 PHE A C 1
ATOM 868 O O . PHE A 1 105 ? 4.462 15.801 -10.204 1.00 58.03 105 PHE A O 1
ATOM 875 N N . GLU A 1 106 ? 3.369 17.642 -9.539 1.00 55.59 106 GLU A N 1
ATOM 876 C CA . GLU A 1 106 ? 2.869 17.996 -10.879 1.00 55.59 106 GLU A CA 1
ATOM 877 C C . GLU A 1 106 ? 3.987 18.375 -11.857 1.00 55.59 106 GLU A C 1
ATOM 879 O O . GLU A 1 106 ? 3.873 18.111 -13.050 1.00 55.59 106 GLU A O 1
ATOM 884 N N . VAL A 1 107 ? 5.089 18.946 -11.364 1.00 54.34 107 VAL A N 1
ATOM 885 C CA . VAL A 1 107 ? 6.213 19.368 -12.216 1.00 54.34 107 VAL A CA 1
ATOM 886 C C . VAL A 1 107 ? 7.126 18.189 -12.584 1.00 54.34 107 VAL A C 1
ATOM 888 O O . VAL A 1 107 ? 7.743 18.200 -13.648 1.00 54.34 107 VAL A O 1
ATOM 891 N N . ASN A 1 108 ? 7.202 17.156 -11.735 1.00 52.16 108 ASN A N 1
ATOM 892 C CA . ASN A 1 108 ? 8.128 16.027 -11.907 1.00 52.16 108 ASN A CA 1
ATOM 893 C C . ASN A 1 108 ? 7.477 14.740 -12.425 1.00 52.16 108 ASN A C 1
ATOM 895 O O . ASN A 1 108 ? 8.186 13.792 -12.777 1.00 52.16 108 ASN A O 1
ATOM 899 N N . LEU A 1 109 ? 6.147 14.690 -12.515 1.00 64.44 109 LEU A N 1
ATOM 900 C CA . LEU A 1 109 ? 5.466 13.665 -13.290 1.00 64.44 109 LEU A CA 1
ATOM 901 C C . LEU A 1 109 ? 5.788 13.881 -14.766 1.00 64.44 109 LEU A C 1
ATOM 903 O O . LEU A 1 109 ? 5.115 14.631 -15.465 1.00 64.44 109 LEU A O 1
ATOM 907 N N . ARG A 1 110 ? 6.842 13.206 -15.241 1.00 63.09 110 ARG A N 1
ATOM 908 C CA . ARG A 1 110 ? 7.129 13.101 -16.672 1.00 63.09 110 ARG A CA 1
ATOM 909 C C . ARG A 1 110 ? 5.839 12.653 -17.361 1.00 63.09 110 ARG A C 1
ATOM 911 O O . ARG A 1 110 ? 5.400 11.537 -17.080 1.00 63.09 110 ARG A O 1
ATOM 918 N N . PRO A 1 111 ? 5.257 13.455 -18.268 1.00 68.75 111 PRO A N 1
ATOM 919 C CA . PRO A 1 111 ? 4.047 13.071 -18.989 1.00 68.75 111 PRO A CA 1
ATOM 920 C C . PRO A 1 111 ? 4.336 11.995 -20.052 1.00 68.75 111 PRO A C 1
ATOM 922 O O . PRO A 1 111 ? 3.538 11.795 -20.966 1.00 68.75 111 PRO A O 1
ATOM 925 N N . SER A 1 112 ? 5.492 11.321 -19.977 1.00 85.12 112 SER A N 1
ATOM 926 C CA . SER A 1 112 ? 5.812 10.198 -20.840 1.00 85.12 112 SER A CA 1
ATOM 927 C C . SER A 1 112 ? 4.909 9.020 -20.509 1.00 85.12 112 SER A C 1
ATOM 929 O O . SER A 1 112 ? 4.589 8.737 -19.354 1.00 85.12 112 SER A O 1
ATOM 931 N N . LEU A 1 113 ? 4.505 8.327 -21.561 1.00 91.62 113 LEU A N 1
ATOM 932 C CA . LEU A 1 113 ? 3.896 7.017 -21.473 1.00 91.62 113 LEU A CA 1
ATOM 933 C C . LEU A 1 113 ? 5.005 5.980 -21.589 1.00 91.62 113 LEU A C 1
ATOM 935 O O . LEU A 1 113 ? 5.871 6.089 -22.457 1.00 91.62 113 LEU A O 1
ATOM 939 N N . GLU A 1 114 ? 4.980 4.988 -20.712 1.00 92.56 114 GLU A N 1
ATOM 940 C CA . GLU A 1 114 ? 5.981 3.933 -20.649 1.00 92.56 114 GLU A CA 1
ATOM 941 C C . GLU A 1 114 ? 5.316 2.566 -20.514 1.00 92.56 114 GLU A C 1
ATOM 943 O O . GLU A 1 114 ? 4.144 2.445 -20.141 1.00 92.56 114 GLU A O 1
ATOM 948 N N . THR A 1 115 ? 6.074 1.518 -20.828 1.00 95.25 115 THR A N 1
ATOM 949 C CA . THR A 1 115 ? 5.649 0.145 -20.572 1.00 95.25 115 THR A CA 1
ATOM 950 C C . THR A 1 115 ? 6.088 -0.252 -19.167 1.00 95.25 115 THR A C 1
ATOM 952 O O . THR A 1 115 ? 7.281 -0.267 -18.856 1.00 95.25 115 THR A O 1
ATOM 955 N N . TYR A 1 116 ? 5.138 -0.643 -18.320 1.00 95.31 116 TYR A N 1
ATOM 956 C CA . TYR A 1 116 ? 5.418 -1.161 -16.982 1.00 95.31 116 TYR A CA 1
ATOM 957 C C . TYR A 1 116 ? 4.742 -2.509 -16.792 1.00 95.31 116 TYR A C 1
ATOM 959 O O . TYR A 1 116 ? 3.540 -2.645 -17.001 1.00 95.31 116 TYR A O 1
ATOM 967 N N . CYS A 1 117 ? 5.509 -3.521 -16.381 1.00 96.06 117 CYS A N 1
ATOM 968 C CA . CYS A 1 117 ? 4.981 -4.864 -16.127 1.00 96.06 117 CYS A CA 1
ATOM 969 C C . CYS A 1 117 ? 4.209 -5.456 -17.329 1.00 96.06 117 CYS A C 1
ATOM 971 O O . CYS A 1 117 ? 3.231 -6.180 -17.173 1.00 96.06 117 CYS A O 1
ATOM 973 N N . GLY A 1 118 ? 4.637 -5.122 -18.552 1.00 95.38 118 GLY A N 1
ATOM 974 C CA . GLY A 1 118 ? 3.988 -5.559 -19.793 1.00 95.38 118 GLY A CA 1
ATOM 975 C C . GLY A 1 118 ? 2.653 -4.876 -20.108 1.00 95.38 118 GLY A C 1
ATOM 976 O O . GLY A 1 118 ? 1.953 -5.337 -21.008 1.00 95.38 118 GLY A O 1
ATOM 977 N N . PHE A 1 119 ? 2.287 -3.822 -19.378 1.00 96.88 119 PHE A N 1
ATOM 978 C CA . PHE A 1 119 ? 1.200 -2.917 -19.736 1.00 96.88 119 PHE A CA 1
ATOM 979 C C . PHE A 1 119 ? 1.782 -1.690 -20.424 1.00 96.88 119 PHE A C 1
ATOM 981 O O . PHE A 1 119 ? 2.696 -1.061 -19.889 1.00 96.88 119 PHE A O 1
ATOM 988 N N . ASP A 1 120 ? 1.248 -1.360 -21.592 1.00 96.50 120 ASP A N 1
ATOM 989 C CA . ASP A 1 120 ? 1.621 -0.154 -22.322 1.00 96.50 120 ASP A CA 1
ATOM 990 C C . ASP A 1 120 ? 0.843 1.058 -21.813 1.00 96.50 120 ASP A C 1
ATOM 992 O O . ASP A 1 120 ? -0.228 0.929 -21.216 1.00 96.50 120 ASP A O 1
ATOM 996 N N . ASN A 1 121 ? 1.363 2.247 -22.109 1.00 95.06 121 ASN A N 1
ATOM 997 C CA . ASN A 1 121 ? 0.738 3.524 -21.768 1.00 95.06 121 ASN A CA 1
ATOM 998 C C . ASN A 1 121 ? 0.529 3.743 -20.262 1.00 95.06 121 ASN A C 1
ATOM 1000 O O . ASN A 1 121 ? -0.411 4.422 -19.848 1.00 95.06 121 ASN A O 1
ATOM 1004 N N . VAL A 1 122 ? 1.423 3.202 -19.433 1.00 94.88 122 VAL A N 1
ATOM 1005 C CA . VAL A 1 122 ? 1.480 3.535 -18.009 1.00 94.88 122 VAL A CA 1
ATOM 1006 C C . VAL A 1 122 ? 2.183 4.882 -17.865 1.00 94.88 122 VAL A C 1
ATOM 1008 O O . VAL A 1 122 ? 3.183 5.145 -18.527 1.00 94.88 122 VAL A O 1
ATOM 1011 N N . HIS A 1 123 ? 1.668 5.756 -17.004 1.00 92.62 123 HIS A N 1
ATOM 1012 C CA . HIS A 1 123 ? 2.295 7.050 -16.747 1.00 92.62 123 HIS A CA 1
ATOM 1013 C C . HIS A 1 123 ? 3.729 6.854 -16.216 1.00 92.62 123 HIS A C 1
ATOM 1015 O O . HIS A 1 123 ? 3.916 6.286 -15.136 1.00 92.62 123 HIS A O 1
ATOM 1021 N N . GLY A 1 124 ? 4.733 7.372 -16.930 1.00 90.06 124 GLY A N 1
ATOM 1022 C CA . GLY A 1 124 ? 6.159 7.120 -16.686 1.00 90.06 124 GLY A CA 1
ATOM 1023 C C . GLY A 1 124 ? 6.598 7.465 -15.266 1.00 90.06 124 GLY A C 1
ATOM 1024 O O . GLY A 1 124 ? 7.210 6.652 -14.587 1.00 90.06 124 GLY A O 1
ATOM 1025 N N . GLY A 1 125 ? 6.153 8.610 -14.735 1.00 87.25 125 GLY A N 1
ATOM 1026 C CA . GLY A 1 125 ? 6.429 8.973 -13.338 1.00 87.25 125 GLY A CA 1
ATOM 1027 C C . GLY A 1 125 ? 5.912 7.971 -12.286 1.00 87.25 125 GLY A C 1
ATOM 1028 O O . GLY A 1 125 ? 6.565 7.773 -11.263 1.00 87.25 125 GLY A O 1
ATOM 1029 N N . TYR A 1 126 ? 4.773 7.306 -12.521 1.00 91.12 126 TYR A N 1
ATOM 1030 C CA . TYR A 1 126 ? 4.261 6.269 -11.612 1.00 91.12 126 TYR A CA 1
ATOM 1031 C C . TYR A 1 126 ? 5.021 4.956 -11.792 1.00 91.12 126 TYR A C 1
ATOM 1033 O O . TYR A 1 126 ? 5.363 4.313 -10.802 1.00 91.12 126 TYR A O 1
ATOM 1041 N N . ALA A 1 127 ? 5.312 4.590 -13.043 1.00 92.31 127 ALA A N 1
ATOM 10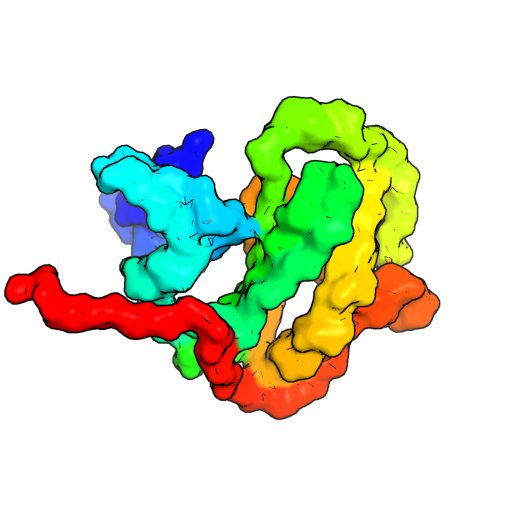42 C CA . ALA A 1 127 ? 6.087 3.406 -13.399 1.00 92.31 127 ALA A CA 1
ATOM 1043 C C . ALA A 1 127 ? 7.493 3.440 -12.777 1.00 92.31 127 ALA A C 1
ATOM 1045 O O . ALA A 1 127 ? 7.870 2.510 -12.061 1.00 92.31 127 ALA A O 1
ATOM 1046 N N . ASP A 1 128 ? 8.233 4.531 -12.983 1.00 89.50 128 ASP A N 1
ATOM 1047 C CA . ASP A 1 128 ? 9.579 4.733 -12.441 1.00 89.50 128 ASP A CA 1
ATOM 1048 C C . ASP A 1 128 ? 9.573 4.688 -10.914 1.00 89.50 128 ASP A C 1
ATOM 1050 O O . ASP A 1 128 ? 10.348 3.953 -10.293 1.00 89.50 128 ASP A O 1
ATOM 1054 N N . LYS A 1 129 ? 8.668 5.448 -10.287 1.00 89.62 129 LYS A N 1
ATOM 1055 C CA . LYS A 1 129 ? 8.600 5.520 -8.829 1.00 89.62 129 LYS A CA 1
ATOM 1056 C C . LYS A 1 129 ? 8.249 4.172 -8.209 1.00 89.62 129 LYS A C 1
ATOM 1058 O O . LYS A 1 129 ? 8.921 3.740 -7.271 1.00 89.62 129 LYS A O 1
ATOM 1063 N N . LEU A 1 130 ? 7.249 3.475 -8.753 1.00 92.69 130 LEU A N 1
ATOM 1064 C CA . LEU A 1 130 ? 6.890 2.143 -8.278 1.00 92.69 130 LEU A CA 1
ATOM 1065 C C . LEU A 1 130 ? 8.038 1.153 -8.490 1.00 92.69 130 LEU A C 1
ATOM 1067 O O . LEU A 1 130 ? 8.336 0.380 -7.583 1.00 92.69 130 LEU A O 1
ATOM 1071 N N . PHE A 1 131 ? 8.707 1.183 -9.649 1.00 92.75 131 PHE A N 1
ATOM 1072 C CA . PHE A 1 131 ? 9.846 0.309 -9.933 1.00 92.75 131 PHE A CA 1
ATOM 1073 C C . PHE A 1 131 ? 10.925 0.422 -8.855 1.00 92.75 131 PHE A C 1
ATOM 1075 O O . PHE A 1 131 ? 11.320 -0.589 -8.273 1.00 92.75 131 PHE A O 1
ATOM 1082 N N . TRP A 1 132 ? 11.391 1.641 -8.576 1.00 90.38 132 TRP A N 1
ATOM 1083 C CA . TRP A 1 132 ? 12.458 1.859 -7.604 1.00 90.38 132 TRP A CA 1
ATOM 1084 C C . TRP A 1 132 ? 12.016 1.506 -6.189 1.00 90.38 132 TRP A C 1
ATOM 1086 O O . TRP A 1 132 ? 12.740 0.797 -5.489 1.00 90.38 132 TRP A O 1
ATOM 1096 N N . LEU A 1 133 ? 10.806 1.909 -5.797 1.00 92.06 133 LEU A N 1
ATOM 1097 C CA . LEU A 1 133 ? 10.259 1.566 -4.491 1.00 92.06 133 LEU A CA 1
ATOM 1098 C C . LEU A 1 133 ? 10.188 0.043 -4.302 1.00 92.06 133 LEU A C 1
ATOM 1100 O O . LEU A 1 133 ? 10.694 -0.474 -3.306 1.00 92.06 133 LEU A O 1
ATOM 1104 N N . MET A 1 134 ? 9.641 -0.700 -5.268 1.00 94.75 134 MET A N 1
ATOM 1105 C CA . MET A 1 134 ? 9.562 -2.164 -5.197 1.00 94.75 134 MET A CA 1
ATOM 1106 C C . MET A 1 134 ? 10.943 -2.814 -5.216 1.00 94.75 134 MET A C 1
ATOM 1108 O O . MET A 1 134 ? 11.226 -3.666 -4.376 1.00 94.75 134 MET A O 1
ATOM 1112 N N . LYS A 1 135 ? 11.841 -2.379 -6.103 1.00 92.62 135 LYS A N 1
ATOM 1113 C CA . LYS A 1 135 ? 13.198 -2.931 -6.217 1.00 92.62 135 LYS A CA 1
ATOM 1114 C C . LYS A 1 135 ? 13.944 -2.940 -4.880 1.00 92.62 135 LYS A C 1
ATOM 1116 O O . LYS A 1 135 ? 14.639 -3.912 -4.586 1.00 92.62 135 LYS A O 1
ATOM 1121 N N . TYR A 1 136 ? 13.798 -1.888 -4.077 1.00 92.12 136 TYR A N 1
ATOM 1122 C CA . TYR A 1 136 ? 14.513 -1.765 -2.806 1.00 92.12 136 TYR A CA 1
ATOM 1123 C C . TYR A 1 136 ? 13.749 -2.309 -1.596 1.00 92.12 136 TYR A C 1
ATOM 1125 O O . TYR A 1 136 ? 14.371 -2.831 -0.669 1.00 92.12 136 TYR A O 1
ATOM 1133 N N . THR A 1 137 ? 12.417 -2.238 -1.593 1.00 94.62 137 THR A N 1
ATOM 1134 C CA . THR A 1 137 ? 11.613 -2.658 -0.430 1.00 94.62 137 THR A CA 1
ATOM 1135 C C . THR A 1 137 ? 11.180 -4.125 -0.492 1.00 94.62 137 THR A C 1
ATOM 1137 O O . THR A 1 137 ? 11.092 -4.792 0.544 1.00 94.62 137 THR A O 1
ATOM 1140 N N . MET A 1 138 ? 10.988 -4.691 -1.688 1.00 95.19 138 MET A N 1
ATOM 1141 C CA . MET A 1 138 ? 10.494 -6.063 -1.856 1.00 95.19 138 MET A CA 1
ATOM 1142 C C . MET A 1 138 ? 11.388 -7.155 -1.269 1.00 95.19 138 MET A C 1
ATOM 1144 O O . MET A 1 138 ? 10.828 -8.107 -0.726 1.00 95.19 138 MET A O 1
ATOM 1148 N N . PRO A 1 139 ? 12.734 -7.065 -1.264 1.00 95.75 139 PRO A N 1
ATOM 1149 C CA . PRO A 1 139 ? 13.559 -8.058 -0.574 1.00 95.75 139 PRO A CA 1
ATOM 1150 C C . PRO A 1 139 ? 13.171 -8.264 0.899 1.00 95.75 139 PRO A C 1
ATOM 1152 O O . PRO A 1 139 ? 13.235 -9.386 1.398 1.00 95.75 139 PRO A O 1
ATOM 1155 N N . LYS A 1 140 ? 12.712 -7.206 1.580 1.00 95.62 140 LYS A N 1
ATOM 1156 C CA . LYS A 1 140 ? 12.256 -7.261 2.976 1.00 95.62 140 LYS A CA 1
ATOM 1157 C C . LYS A 1 140 ? 10.754 -7.516 3.108 1.00 95.62 140 LYS A C 1
ATOM 1159 O O . LYS A 1 140 ? 10.331 -8.164 4.064 1.00 95.62 140 LYS A O 1
ATOM 1164 N N . LEU A 1 141 ? 9.949 -7.046 2.151 1.00 96.81 141 LEU A N 1
ATOM 1165 C CA . LEU A 1 141 ? 8.496 -7.238 2.166 1.00 96.81 141 LEU A CA 1
ATOM 1166 C C . LEU A 1 141 ? 8.059 -8.635 1.721 1.00 96.81 141 LEU A C 1
ATOM 1168 O O . LEU A 1 141 ? 7.092 -9.150 2.274 1.00 96.81 141 LEU A O 1
ATOM 1172 N N . ARG A 1 142 ? 8.756 -9.288 0.781 1.00 97.06 142 ARG A N 1
ATOM 1173 C CA . ARG A 1 142 ? 8.382 -10.617 0.251 1.00 97.06 142 ARG A CA 1
ATOM 1174 C C . ARG A 1 142 ? 8.101 -11.654 1.346 1.00 97.06 142 ARG A C 1
ATOM 1176 O O . ARG A 1 142 ? 7.026 -12.254 1.302 1.00 97.06 142 ARG A O 1
ATOM 1183 N N . PRO A 1 143 ? 8.969 -11.844 2.364 1.00 97.19 143 PRO A N 1
ATOM 1184 C CA . PRO A 1 143 ? 8.704 -12.807 3.435 1.00 97.19 143 PRO A CA 1
ATOM 1185 C C . PRO A 1 143 ? 7.475 -12.466 4.289 1.00 97.19 143 PRO A C 1
ATOM 1187 O O . PRO A 1 143 ? 6.945 -13.337 4.970 1.00 97.19 143 PRO A O 1
ATOM 1190 N N . LYS A 1 144 ? 7.040 -11.200 4.298 1.00 98.12 144 LYS A N 1
ATOM 1191 C CA . LYS A 1 144 ? 5.856 -10.730 5.031 1.00 98.12 144 LYS A CA 1
ATOM 1192 C C . LYS A 1 144 ? 4.595 -10.876 4.184 1.00 98.12 144 LYS A C 1
ATOM 1194 O O . LYS A 1 144 ? 3.602 -11.417 4.656 1.00 98.12 144 LYS A O 1
ATOM 1199 N N . LEU A 1 145 ? 4.661 -10.473 2.915 1.00 98.06 145 LEU A N 1
ATOM 1200 C CA . LEU A 1 145 ? 3.570 -10.610 1.948 1.00 98.06 145 LEU A CA 1
ATOM 1201 C C . LEU A 1 145 ? 3.177 -12.077 1.728 1.00 98.06 145 LEU A C 1
ATOM 1203 O O . LEU A 1 145 ? 1.992 -12.376 1.596 1.00 98.06 145 LEU A O 1
ATOM 1207 N N . GLY A 1 146 ? 4.146 -13.000 1.764 1.00 98.06 146 GLY A N 1
ATOM 1208 C CA . GLY A 1 146 ? 3.887 -14.440 1.692 1.00 98.06 146 GLY A CA 1
ATOM 1209 C C . GLY A 1 146 ? 3.009 -14.979 2.829 1.00 98.06 146 GLY A C 1
ATOM 1210 O O . GLY A 1 146 ? 2.270 -15.933 2.607 1.00 98.06 146 GLY A O 1
ATOM 1211 N N . LYS A 1 147 ? 3.029 -14.333 4.005 1.00 98.56 147 LYS A N 1
ATOM 1212 C CA . LYS A 1 147 ? 2.275 -14.731 5.211 1.00 98.56 147 LYS A CA 1
ATOM 1213 C C . LYS A 1 147 ? 0.863 -14.148 5.281 1.00 98.56 147 LYS A C 1
ATOM 1215 O O . LYS A 1 147 ? 0.111 -14.457 6.205 1.00 98.56 147 LYS A O 1
ATOM 1220 N N . CYS A 1 148 ? 0.498 -13.285 4.338 1.00 98.56 148 CYS A N 1
ATOM 1221 C CA . CYS A 1 148 ? -0.821 -12.675 4.269 1.00 98.56 148 CYS A CA 1
ATOM 1222 C C . CYS A 1 148 ? -1.818 -13.616 3.582 1.00 98.56 148 CYS A C 1
ATOM 1224 O O . CYS A 1 148 ? -1.544 -14.126 2.494 1.00 98.56 148 CYS A O 1
ATOM 1226 N N . LYS A 1 149 ? -3.020 -13.774 4.152 1.00 98.38 149 LYS A N 1
ATOM 1227 C CA . LYS A 1 149 ? -4.103 -14.553 3.522 1.00 98.38 149 LYS A CA 1
ATOM 1228 C C . LYS A 1 149 ? -4.499 -13.944 2.174 1.00 98.38 149 LYS A C 1
ATOM 1230 O O . LYS A 1 149 ? -4.611 -14.623 1.153 1.00 98.38 149 LYS A O 1
ATOM 1235 N N . SER A 1 150 ? -4.674 -12.628 2.174 1.00 98.00 150 SER A N 1
ATOM 1236 C CA . SER A 1 150 ? -4.840 -11.789 0.992 1.00 98.00 150 SER A CA 1
ATOM 1237 C C . SER A 1 150 ? -4.111 -10.469 1.206 1.00 98.00 150 SER A C 1
ATOM 1239 O O . SER A 1 150 ? -3.887 -10.064 2.347 1.00 98.00 150 SER A O 1
ATOM 1241 N N . VAL A 1 151 ? -3.770 -9.786 0.118 1.00 98.19 151 VAL A N 1
ATOM 1242 C CA . VAL A 1 151 ? -3.173 -8.449 0.160 1.00 98.19 151 VAL A CA 1
ATOM 1243 C C . VAL A 1 151 ? -4.108 -7.513 -0.589 1.00 98.19 151 VAL A C 1
ATOM 1245 O O . VAL A 1 151 ? -4.312 -7.667 -1.789 1.00 98.19 151 VAL A O 1
ATOM 1248 N N . ALA A 1 152 ? -4.712 -6.583 0.140 1.00 98.12 152 ALA A N 1
ATOM 1249 C CA . ALA A 1 152 ? -5.296 -5.387 -0.440 1.00 98.12 152 ALA A CA 1
ATOM 1250 C C . ALA A 1 152 ? -4.226 -4.297 -0.501 1.00 98.12 152 ALA A C 1
ATOM 1252 O O . ALA A 1 152 ? -3.181 -4.388 0.148 1.00 98.12 152 ALA A O 1
ATOM 1253 N N . CYS A 1 153 ? -4.500 -3.252 -1.261 1.00 97.56 153 CYS A N 1
ATOM 1254 C CA . CYS A 1 153 ? -3.616 -2.114 -1.370 1.00 97.56 153 CYS A CA 1
ATOM 1255 C C . CYS A 1 153 ? -4.429 -0.822 -1.219 1.00 97.56 153 CYS A C 1
ATOM 1257 O O . CYS A 1 153 ? -5.598 -0.776 -1.604 1.00 97.56 153 CYS A O 1
ATOM 1259 N N . THR A 1 154 ? -3.834 0.207 -0.614 1.00 97.50 154 THR A N 1
ATOM 1260 C CA . THR A 1 154 ? -4.438 1.538 -0.497 1.00 97.50 154 THR A CA 1
ATOM 1261 C C . THR A 1 154 ? -3.377 2.636 -0.535 1.00 97.50 154 THR A C 1
ATOM 1263 O O . THR A 1 154 ? -2.199 2.405 -0.265 1.00 97.50 154 THR A O 1
ATOM 1266 N N . GLY A 1 155 ? -3.810 3.850 -0.848 1.00 95.25 155 GLY A N 1
ATOM 1267 C CA . GLY A 1 155 ? -2.990 5.053 -0.846 1.00 95.25 155 GLY A CA 1
ATOM 1268 C C . GLY A 1 155 ? -3.818 6.258 -1.283 1.00 95.25 155 GLY A C 1
ATOM 1269 O O . GLY A 1 155 ? -4.884 6.112 -1.878 1.00 95.25 155 GLY A O 1
ATOM 1270 N N . HIS A 1 156 ? -3.341 7.460 -0.968 1.00 91.62 156 HIS A N 1
ATOM 1271 C CA . HIS A 1 156 ? -3.983 8.715 -1.363 1.00 91.62 156 HIS A CA 1
ATOM 1272 C C . HIS A 1 156 ? -3.113 9.465 -2.378 1.00 91.62 156 HIS A C 1
ATOM 1274 O O . HIS A 1 156 ? -1.884 9.430 -2.294 1.00 91.62 156 HIS A O 1
ATOM 1280 N N . SER A 1 157 ? -3.749 10.177 -3.318 1.00 91.06 157 SER A N 1
ATOM 1281 C CA . SER A 1 157 ? -3.061 10.920 -4.384 1.00 91.06 157 SER A CA 1
ATOM 1282 C C . SER A 1 157 ? -2.104 9.991 -5.152 1.00 91.06 157 SER A C 1
ATOM 1284 O O . SER A 1 157 ? -2.534 8.923 -5.589 1.00 91.06 157 SER A O 1
ATOM 1286 N N . LEU A 1 158 ? -0.816 10.330 -5.252 1.00 89.75 158 LEU A N 1
ATOM 1287 C CA . LEU A 1 158 ? 0.228 9.465 -5.806 1.00 89.75 158 LEU A CA 1
ATOM 1288 C C . LEU A 1 158 ? 0.174 8.030 -5.268 1.00 89.75 158 LEU A C 1
ATOM 1290 O O . LEU A 1 158 ? 0.283 7.097 -6.055 1.00 89.75 158 LEU A O 1
ATOM 1294 N N . GLY A 1 159 ? -0.019 7.841 -3.959 1.00 93.12 159 GLY A N 1
ATOM 1295 C CA . GLY A 1 159 ? -0.055 6.508 -3.357 1.00 93.12 159 GLY A CA 1
ATOM 1296 C C . GLY A 1 159 ? -1.195 5.653 -3.914 1.00 93.12 159 GLY A C 1
ATOM 1297 O O . GLY A 1 159 ? -1.038 4.447 -4.077 1.00 93.12 159 GLY A O 1
ATOM 1298 N N . GLY A 1 160 ? -2.319 6.278 -4.281 1.00 94.94 160 GLY A N 1
ATOM 1299 C CA . GLY A 1 160 ? -3.421 5.605 -4.971 1.00 94.94 160 GLY A CA 1
ATOM 1300 C C . GLY A 1 160 ? -3.033 5.167 -6.385 1.00 94.94 160 GLY A C 1
ATOM 1301 O O . GLY A 1 160 ? -3.282 4.026 -6.761 1.00 94.94 160 GLY A O 1
ATOM 1302 N N . SER A 1 161 ? -2.342 6.026 -7.140 1.00 94.19 161 SER A N 1
ATOM 1303 C CA . SER A 1 161 ? -1.830 5.675 -8.472 1.00 94.19 161 SER A CA 1
ATOM 1304 C C . SER A 1 161 ? -0.795 4.546 -8.425 1.00 94.19 161 SER A C 1
ATOM 1306 O O . SER A 1 161 ? -0.861 3.620 -9.232 1.00 94.19 161 SER A O 1
ATOM 1308 N N . LEU A 1 162 ? 0.142 4.578 -7.467 1.00 95.69 162 LEU A N 1
ATOM 1309 C CA . LEU A 1 162 ? 1.111 3.490 -7.267 1.00 95.69 162 LEU A CA 1
ATOM 1310 C C . LEU A 1 162 ? 0.402 2.182 -6.928 1.00 95.69 162 LEU A C 1
ATOM 1312 O O . LEU A 1 162 ? 0.770 1.130 -7.442 1.00 95.69 162 LEU A O 1
ATOM 1316 N N . CYS A 1 163 ? -0.631 2.264 -6.094 1.00 97.75 163 CYS A N 1
ATOM 1317 C CA . CYS A 1 163 ? -1.420 1.119 -5.691 1.00 97.75 163 CYS A CA 1
ATOM 1318 C C . CYS A 1 163 ? -2.128 0.439 -6.870 1.00 97.75 163 CYS A C 1
ATOM 1320 O O . CYS A 1 163 ? -2.094 -0.787 -6.974 1.00 97.75 163 CYS A O 1
ATOM 1322 N N . GLU A 1 164 ? -2.709 1.224 -7.779 1.00 97.62 164 GLU A N 1
ATOM 1323 C CA . GLU A 1 164 ? -3.366 0.716 -8.986 1.00 97.62 164 GLU A CA 1
ATOM 1324 C C . GLU A 1 164 ? -2.374 -0.028 -9.890 1.00 97.62 164 GLU A C 1
ATOM 1326 O O . GLU A 1 164 ? -2.590 -1.188 -10.248 1.00 97.62 164 GLU A O 1
ATOM 1331 N N . VAL A 1 165 ? -1.232 0.599 -10.197 1.00 97.31 165 VAL A N 1
ATOM 1332 C CA . VAL A 1 165 ? -0.192 -0.012 -11.043 1.00 97.31 165 VAL A CA 1
ATOM 1333 C C . VAL A 1 165 ? 0.396 -1.259 -10.372 1.00 97.31 165 VAL A C 1
ATOM 1335 O O . VAL A 1 165 ? 0.584 -2.289 -11.028 1.00 97.31 165 VAL A O 1
ATOM 1338 N N . PHE A 1 166 ? 0.634 -1.207 -9.057 1.00 97.81 166 PHE A N 1
ATOM 1339 C CA . PHE A 1 166 ? 1.101 -2.348 -8.271 1.00 97.81 166 PHE A CA 1
ATOM 1340 C C . PHE A 1 166 ? 0.114 -3.511 -8.343 1.00 97.81 166 PHE A C 1
ATOM 1342 O O . PHE A 1 166 ? 0.525 -4.633 -8.643 1.00 97.81 166 PHE A O 1
ATOM 1349 N N . ALA A 1 167 ? -1.175 -3.256 -8.099 1.00 98.00 167 ALA A N 1
ATOM 1350 C CA . ALA A 1 167 ? -2.214 -4.275 -8.108 1.00 98.00 167 ALA A CA 1
ATOM 1351 C C . ALA A 1 167 ? -2.379 -4.894 -9.500 1.00 98.00 167 ALA A C 1
ATOM 1353 O O . ALA A 1 167 ? -2.441 -6.121 -9.610 1.00 98.00 167 ALA A O 1
ATOM 1354 N N . ALA A 1 168 ? -2.382 -4.082 -10.560 1.00 97.94 168 ALA A N 1
ATOM 1355 C CA . ALA A 1 168 ? -2.428 -4.571 -11.935 1.00 97.94 168 ALA A CA 1
ATOM 1356 C C . ALA A 1 168 ? -1.242 -5.497 -12.238 1.00 97.94 168 ALA A C 1
ATOM 1358 O O . ALA A 1 168 ? -1.423 -6.601 -12.755 1.00 97.94 168 ALA A O 1
ATOM 1359 N N . CYS A 1 169 ? -0.029 -5.089 -11.856 1.00 97.81 169 CYS A N 1
ATOM 1360 C CA . CYS A 1 169 ? 1.167 -5.886 -12.082 1.00 97.81 169 CYS A CA 1
ATOM 1361 C C . CYS A 1 169 ? 1.178 -7.183 -11.257 1.00 97.81 169 CYS A C 1
ATOM 1363 O O . CYS A 1 169 ? 1.363 -8.259 -11.829 1.00 97.81 169 CYS A O 1
ATOM 1365 N N . ALA A 1 170 ? 0.890 -7.119 -9.953 1.00 97.06 170 ALA A N 1
ATOM 1366 C CA . ALA A 1 170 ? 0.883 -8.278 -9.056 1.00 97.06 170 ALA A CA 1
ATOM 1367 C C . ALA A 1 170 ? -0.150 -9.342 -9.468 1.00 97.06 170 ALA A C 1
ATOM 1369 O O . ALA A 1 170 ? 0.098 -10.536 -9.324 1.00 97.06 170 ALA A O 1
ATOM 1370 N N . ASN A 1 171 ? -1.287 -8.925 -10.034 1.00 97.25 171 ASN A N 1
ATOM 1371 C CA . ASN A 1 171 ? -2.335 -9.839 -10.497 1.00 97.25 171 ASN A CA 1
ATOM 1372 C C . ASN A 1 171 ? -2.159 -10.303 -11.955 1.00 97.25 171 ASN A C 1
ATOM 1374 O O . ASN A 1 171 ? -2.958 -11.101 -12.439 1.00 97.25 171 ASN A O 1
ATOM 1378 N N . SER A 1 172 ? -1.132 -9.833 -12.670 1.00 97.00 172 SER A N 1
ATOM 1379 C CA . SER A 1 172 ? -0.976 -10.113 -14.105 1.00 97.00 172 SER A CA 1
ATOM 1380 C C . SER A 1 172 ? -0.430 -11.508 -14.431 1.00 97.00 172 SER A C 1
ATOM 1382 O O . SER A 1 172 ? -0.646 -12.007 -15.533 1.00 97.00 172 SER A O 1
ATOM 1384 N N . GLY A 1 173 ? 0.322 -12.127 -13.512 1.00 95.06 173 GLY A N 1
ATOM 1385 C CA . GLY A 1 173 ? 1.006 -13.405 -13.745 1.00 95.06 173 GLY A CA 1
ATOM 1386 C C . GLY A 1 173 ? 2.110 -13.370 -14.814 1.00 95.06 173 GLY A C 1
ATOM 1387 O O . GLY A 1 173 ? 2.545 -14.430 -15.267 1.00 95.06 173 GLY A O 1
ATOM 1388 N N . ARG A 1 174 ? 2.573 -12.183 -15.233 1.00 95.62 174 ARG A N 1
ATOM 1389 C CA . ARG A 1 174 ? 3.543 -11.984 -16.328 1.00 95.62 174 ARG A CA 1
ATOM 1390 C C . ARG A 1 174 ? 4.996 -12.249 -15.900 1.00 95.62 174 ARG A C 1
ATOM 1392 O O . ARG A 1 174 ? 5.855 -11.373 -15.990 1.00 95.62 174 ARG A O 1
ATOM 1399 N N . LYS A 1 175 ? 5.266 -13.473 -15.446 1.00 94.31 175 LYS A N 1
ATOM 1400 C CA . LYS A 1 175 ? 6.605 -13.944 -15.049 1.00 94.31 175 LYS A CA 1
ATOM 1401 C C . LYS A 1 175 ? 7.640 -13.740 -16.157 1.00 94.31 175 LYS A C 1
ATOM 1403 O O . LYS A 1 175 ? 7.327 -13.916 -17.333 1.00 94.31 175 LYS A O 1
ATOM 1408 N N . GLY A 1 176 ? 8.874 -13.416 -15.774 1.00 94.50 176 GLY A N 1
ATOM 1409 C CA . GLY A 1 176 ? 9.980 -13.157 -16.702 1.00 94.50 176 GLY A CA 1
ATOM 1410 C C . GLY A 1 176 ? 10.038 -11.715 -17.214 1.00 94.50 176 GLY A C 1
ATOM 1411 O O . GLY A 1 176 ? 10.991 -11.345 -17.900 1.00 94.50 176 GLY A O 1
ATOM 1412 N N . ILE A 1 177 ? 9.042 -10.884 -16.885 1.00 95.38 177 ILE A N 1
ATOM 1413 C CA . ILE A 1 177 ? 9.128 -9.436 -17.068 1.00 95.38 177 ILE A CA 1
ATOM 1414 C C . ILE A 1 177 ? 9.830 -8.847 -15.850 1.00 95.38 177 ILE A C 1
ATOM 1416 O O . ILE A 1 177 ? 9.367 -9.003 -14.724 1.00 95.38 177 ILE A O 1
ATOM 1420 N N . HIS A 1 178 ? 10.904 -8.097 -16.082 1.00 95.06 178 HIS A N 1
ATOM 1421 C CA . HIS A 1 178 ? 11.753 -7.547 -15.026 1.00 95.06 178 HIS A CA 1
ATOM 1422 C C . HIS A 1 178 ? 10.982 -6.801 -13.921 1.00 95.06 178 HIS A C 1
ATOM 1424 O O . HIS A 1 178 ? 11.251 -7.011 -12.741 1.00 95.06 178 HIS A O 1
ATOM 1430 N N . GLN A 1 179 ? 10.003 -5.959 -14.275 1.00 95.31 179 GLN A N 1
ATOM 1431 C CA . GLN A 1 179 ? 9.182 -5.244 -13.293 1.00 95.31 179 GLN A CA 1
ATOM 1432 C C . GLN A 1 179 ? 8.264 -6.191 -12.511 1.00 95.31 179 GLN A C 1
ATOM 1434 O O . GLN A 1 179 ? 8.154 -6.035 -11.300 1.00 95.31 179 GLN A O 1
ATOM 1439 N N . PHE A 1 180 ? 7.655 -7.183 -13.175 1.00 97.25 180 PHE A N 1
ATOM 1440 C CA . PHE A 1 180 ? 6.842 -8.204 -12.508 1.00 97.25 180 PHE A CA 1
ATOM 1441 C C . PHE A 1 180 ? 7.694 -8.972 -11.501 1.00 97.25 180 PHE A C 1
ATOM 1443 O O . PHE A 1 180 ? 7.379 -8.998 -10.315 1.00 97.25 180 PHE A O 1
ATOM 1450 N N . ASP A 1 181 ? 8.824 -9.513 -11.953 1.00 95.12 181 ASP A N 1
ATOM 1451 C CA . ASP A 1 181 ? 9.712 -10.319 -11.122 1.00 95.12 181 ASP A CA 1
ATOM 1452 C C . ASP A 1 181 ? 10.279 -9.507 -9.947 1.00 95.12 181 ASP A C 1
ATOM 1454 O O . ASP A 1 181 ? 10.519 -10.065 -8.879 1.00 95.12 181 ASP A O 1
ATOM 1458 N N . ALA A 1 182 ? 10.460 -8.188 -10.095 1.00 92.94 182 ALA A N 1
ATOM 1459 C CA . ALA A 1 182 ? 10.909 -7.302 -9.020 1.00 92.94 182 ALA A CA 1
ATOM 1460 C C . ALA A 1 182 ? 9.878 -7.133 -7.891 1.00 92.94 182 ALA A C 1
ATOM 1462 O O . ALA A 1 182 ? 10.278 -6.959 -6.739 1.00 92.94 182 ALA A O 1
ATOM 1463 N N . GLN A 1 183 ? 8.579 -7.221 -8.192 1.00 94.56 183 GLN A N 1
ATOM 1464 C CA . GLN A 1 183 ? 7.508 -7.068 -7.202 1.00 94.56 183 GLN A CA 1
ATOM 1465 C C . GLN A 1 183 ? 6.721 -8.345 -6.896 1.00 94.56 183 GLN A C 1
ATOM 1467 O O . GLN A 1 183 ? 5.876 -8.321 -6.008 1.00 94.56 183 GLN A O 1
ATOM 1472 N N . ASP A 1 184 ? 6.993 -9.455 -7.579 1.00 96.12 184 ASP A N 1
ATOM 1473 C CA . ASP A 1 184 ? 6.361 -10.743 -7.297 1.00 96.12 184 ASP A CA 1
ATOM 1474 C C . ASP A 1 184 ? 6.806 -11.301 -5.935 1.00 96.12 184 ASP A C 1
ATOM 1476 O O . ASP A 1 184 ? 7.910 -11.025 -5.437 1.00 96.12 184 ASP A O 1
ATOM 1480 N N . TRP A 1 185 ? 5.943 -12.110 -5.326 1.00 96.69 185 TRP A N 1
ATOM 1481 C CA . TRP A 1 185 ? 6.240 -12.859 -4.112 1.00 96.69 185 TRP A CA 1
ATOM 1482 C C . TRP A 1 185 ? 5.546 -14.216 -4.129 1.00 96.69 185 TRP A C 1
ATOM 1484 O O . TRP A 1 185 ? 4.445 -14.397 -4.639 1.00 96.69 185 TRP A O 1
ATOM 1494 N N . THR A 1 186 ? 6.188 -15.197 -3.502 1.00 96.31 186 THR A N 1
ATOM 1495 C CA . THR A 1 186 ? 5.591 -16.519 -3.319 1.00 96.31 186 THR A CA 1
ATOM 1496 C C . THR A 1 186 ? 4.762 -16.536 -2.040 1.00 96.31 186 THR A C 1
ATOM 1498 O O . THR A 1 186 ? 5.223 -16.093 -0.986 1.00 96.31 186 THR A O 1
ATOM 1501 N N . ARG A 1 187 ? 3.531 -17.051 -2.125 1.00 95.38 187 ARG A N 1
ATOM 1502 C CA . ARG A 1 187 ? 2.705 -17.326 -0.944 1.00 95.38 187 ARG A CA 1
ATOM 1503 C C . ARG A 1 187 ? 3.335 -18.431 -0.101 1.00 95.38 187 ARG A C 1
ATOM 1505 O O . ARG A 1 187 ? 3.771 -19.446 -0.636 1.00 95.38 187 ARG A O 1
ATOM 1512 N N . THR A 1 188 ? 3.340 -18.228 1.207 1.00 96.56 188 THR A N 1
ATOM 1513 C CA . THR A 1 188 ? 3.755 -19.211 2.211 1.00 96.56 188 THR A CA 1
ATOM 1514 C C . THR A 1 188 ? 2.566 -19.535 3.110 1.00 96.56 188 THR A C 1
ATOM 1516 O O . THR A 1 188 ? 1.440 -19.099 2.850 1.00 96.56 188 THR A O 1
ATOM 1519 N N . ASP A 1 189 ? 2.810 -20.266 4.195 1.00 97.50 189 ASP A N 1
ATOM 1520 C CA . ASP A 1 189 ? 1.802 -20.443 5.232 1.00 97.50 189 ASP A CA 1
ATOM 1521 C C . ASP A 1 189 ? 1.354 -19.084 5.771 1.00 97.50 189 ASP A C 1
ATOM 1523 O O . ASP A 1 189 ? 2.160 -18.183 6.032 1.00 97.50 189 ASP A O 1
ATOM 1527 N N . THR A 1 190 ? 0.037 -18.936 5.888 1.00 98.12 190 THR A N 1
ATOM 1528 C CA . THR A 1 190 ? -0.566 -17.731 6.445 1.00 98.12 190 THR A CA 1
ATOM 1529 C C . THR A 1 190 ? -0.298 -17.692 7.945 1.00 98.12 190 THR A C 1
ATOM 1531 O O . THR A 1 190 ? -0.608 -18.644 8.657 1.00 98.12 190 THR A O 1
ATOM 1534 N N . GLU A 1 191 ? 0.243 -16.579 8.436 1.00 97.88 191 GLU A N 1
ATOM 1535 C CA . GLU A 1 191 ? 0.681 -16.446 9.826 1.00 97.88 191 GLU A CA 1
ATOM 1536 C C . GLU A 1 191 ? 0.379 -15.043 10.357 1.00 97.88 191 GLU A C 1
ATOM 1538 O O . GLU A 1 191 ? 0.508 -14.040 9.647 1.00 97.88 191 GLU A O 1
ATOM 1543 N N . LEU A 1 192 ? 0.011 -14.970 11.636 1.00 98.31 192 LEU A N 1
ATOM 1544 C CA . LEU A 1 192 ? -0.084 -13.710 12.358 1.00 98.31 192 LEU A CA 1
ATOM 1545 C C . LEU A 1 192 ? 1.318 -13.165 12.653 1.00 98.31 192 LEU A C 1
ATOM 1547 O O . LEU A 1 192 ? 2.062 -13.728 13.451 1.00 98.31 192 LEU A O 1
ATOM 1551 N N . MET A 1 193 ? 1.668 -12.045 12.031 1.00 97.62 193 MET A N 1
ATOM 1552 C CA . MET A 1 193 ? 3.000 -11.462 12.141 1.00 97.62 193 MET A CA 1
ATOM 1553 C C . MET A 1 193 ? 3.178 -10.623 13.422 1.00 97.62 193 MET A C 1
ATOM 1555 O O . MET A 1 193 ? 2.209 -10.070 13.960 1.00 97.62 193 MET A O 1
ATOM 1559 N N . PRO A 1 194 ? 4.426 -10.492 13.921 1.00 95.94 194 PRO A N 1
ATOM 1560 C CA . PRO A 1 194 ? 4.725 -9.631 15.057 1.00 95.94 194 PRO A CA 1
ATOM 1561 C C . PRO A 1 194 ? 4.580 -8.149 14.693 1.00 95.94 194 PRO A C 1
ATOM 1563 O O . PRO A 1 194 ? 4.817 -7.740 13.555 1.00 95.94 194 PRO A O 1
ATOM 1566 N N . ILE A 1 195 ? 4.239 -7.347 15.701 1.00 93.88 195 ILE A N 1
ATOM 1567 C CA . ILE A 1 195 ? 4.181 -5.886 15.616 1.00 93.88 195 ILE A CA 1
ATOM 1568 C C . ILE A 1 195 ? 5.600 -5.324 15.465 1.00 93.88 195 ILE A C 1
ATOM 1570 O O . ILE A 1 195 ? 6.487 -5.708 16.226 1.00 93.88 195 ILE A O 1
ATOM 1574 N N . VAL A 1 196 ? 5.815 -4.380 14.539 1.00 88.50 196 VAL A N 1
ATOM 1575 C CA . VAL A 1 196 ? 7.143 -3.764 14.343 1.00 88.50 196 VAL A CA 1
ATOM 1576 C C . VAL A 1 196 ? 7.350 -2.444 15.092 1.00 88.50 196 VAL A C 1
ATOM 1578 O O . VAL A 1 196 ? 8.486 -2.169 15.473 1.00 88.50 196 VAL A O 1
ATOM 1581 N N . ARG A 1 197 ? 6.305 -1.626 15.328 1.00 74.50 197 ARG A N 1
ATOM 1582 C CA . ARG A 1 197 ? 6.438 -0.294 15.982 1.00 74.50 197 ARG A CA 1
ATOM 1583 C C . ARG A 1 197 ? 5.224 0.212 16.788 1.00 74.50 197 ARG A C 1
ATOM 1585 O O . ARG A 1 197 ? 5.227 1.349 17.243 1.00 74.50 197 ARG A O 1
ATOM 1592 N N . GLN A 1 198 ? 4.210 -0.611 17.045 1.00 64.81 198 GLN A N 1
ATOM 1593 C CA . GLN A 1 198 ? 2.980 -0.190 17.736 1.00 64.81 198 GLN A CA 1
ATOM 1594 C C . GLN A 1 198 ? 3.105 -0.411 19.258 1.00 64.81 198 GLN A C 1
ATOM 1596 O O . GLN A 1 198 ? 3.125 -1.550 19.723 1.00 64.81 198 GLN A O 1
ATOM 1601 N N . LYS A 1 199 ? 3.221 0.664 20.052 1.00 58.06 199 LYS A N 1
ATOM 1602 C CA . LYS A 1 199 ? 3.101 0.578 21.523 1.00 58.06 199 LYS A CA 1
ATOM 1603 C C . LYS A 1 199 ? 1.619 0.559 21.900 1.00 58.06 199 LYS A C 1
ATOM 1605 O O . LYS A 1 199 ? 0.834 1.255 21.272 1.00 58.06 199 LYS A O 1
ATOM 1610 N N . ALA A 1 200 ? 1.227 -0.222 22.907 1.00 53.91 200 ALA A N 1
ATOM 1611 C CA . ALA A 1 200 ? -0.152 -0.204 23.396 1.00 53.91 200 ALA A CA 1
ATOM 1612 C C . ALA A 1 200 ? -0.548 1.222 23.826 1.00 53.91 200 ALA A C 1
ATOM 1614 O O . ALA A 1 200 ? 0.261 1.908 24.454 1.00 53.91 200 ALA A O 1
ATOM 1615 N N . LEU A 1 201 ? -1.781 1.653 23.520 1.00 50.09 201 LEU A N 1
ATOM 1616 C CA . LEU A 1 201 ? -2.377 2.816 24.187 1.00 50.09 201 LEU A CA 1
ATOM 1617 C C . LEU A 1 201 ? -2.306 2.533 25.694 1.00 50.09 201 LEU A C 1
ATOM 1619 O O . LEU A 1 201 ? -2.851 1.516 26.136 1.00 50.09 201 LEU A O 1
ATOM 1623 N N . SER A 1 202 ? -1.585 3.352 26.470 1.00 44.03 202 SER A N 1
ATOM 1624 C CA . SER A 1 202 ? -1.572 3.158 27.921 1.00 44.03 202 SER A CA 1
ATOM 1625 C C . SER A 1 202 ? -3.011 3.283 28.413 1.00 44.03 202 SER A C 1
ATOM 1627 O O . SER A 1 202 ? -3.736 4.206 28.044 1.00 44.03 202 SER A O 1
ATOM 1629 N N . ARG A 1 203 ? -3.457 2.311 29.208 1.00 41.69 203 ARG A N 1
ATOM 1630 C CA . ARG A 1 203 ? -4.826 2.250 29.741 1.00 41.69 203 ARG A CA 1
ATOM 1631 C C . ARG A 1 203 ? -5.081 3.274 30.862 1.00 41.69 203 ARG A C 1
ATOM 1633 O O . ARG A 1 203 ? -6.095 3.173 31.539 1.00 41.69 203 ARG A O 1
ATOM 1640 N N . ASP A 1 204 ? -4.207 4.264 31.033 1.00 40.41 204 ASP A N 1
ATOM 1641 C CA . ASP A 1 204 ? -4.114 5.073 32.255 1.00 40.41 204 ASP A CA 1
ATOM 1642 C C . ASP A 1 204 ? -4.702 6.489 32.131 1.00 40.41 204 ASP A C 1
ATOM 1644 O O . ASP A 1 204 ? -4.306 7.371 32.879 1.00 40.41 204 ASP A O 1
ATOM 1648 N N . ASN A 1 205 ? -5.644 6.734 31.213 1.00 34.94 205 ASN A N 1
ATOM 1649 C CA . ASN A 1 205 ? -6.354 8.021 31.126 1.00 34.94 205 ASN A CA 1
ATOM 1650 C C . ASN A 1 205 ? -7.878 7.831 30.989 1.00 34.94 205 ASN A C 1
ATOM 1652 O O . ASN A 1 205 ? -8.492 8.291 30.022 1.00 34.94 205 ASN A O 1
ATOM 1656 N N . HIS A 1 206 ? -8.481 7.141 31.959 1.00 36.91 206 HIS A N 1
ATOM 1657 C CA . HIS A 1 206 ? -9.914 7.229 32.245 1.00 36.91 206 HIS A CA 1
ATOM 1658 C C . HIS A 1 206 ? -10.120 7.814 33.637 1.00 36.91 206 HIS A C 1
ATOM 1660 O O . HIS A 1 206 ? -9.464 7.310 34.574 1.00 36.91 206 HIS A O 1
#

pLDDT: mean 86.75, std 14.25, range [34.94, 98.56]